Protein AF-A0A843DEU2-F1 (afdb_monomer_lite)

pLDDT: mean 73.62, std 24.64, range [30.41, 98.56]

Radius of gyration: 20.16 Å; chains: 1; bounding box: 42×82×41 Å

Foldseek 3Di:
DDPDPPPDPPDPPPDDDDDDDDDDPDDDVLVVLVVLLQVLCVVVPADDDQVVSLVSSCVSCVVVVKDKAAFQDFWWADPNRTPTSPGTQGIQIPLAETEHEARDQDDDPVSVVNVLVLCALAVHFKYWDWYSNHNPGIDIDIDGHDPDPPVVVICRPPNHSDDPQDPVCVVDVPDHPVVVVVVVVVVVVVVPPDD

Sequence (195 aa):
MTRNELVEGSAERRKATRWLSTDEGRASDEYRIAGLAMKVWKELGFCMLESAYERALIWELNQAGYTAERQVPIIITYKEQPLNHGYCADIVVDRKIILELKAVTRLYAIHRRQLQFYLSAGKIDSGLLINFGNSQRLECERMVRKDACRHSRLGVNPQGIFHPLTEMEKKNPSESFAERIARIVDMDEKAGGDA

Secondary structure (DSSP, 8-state):
--S-S--TTSSSS-SS-----SSTT---HHHHHHHHHHHHHHHH-SS--HHHHHHHHHHHHHHTT--EEEEEE--EEETTEEETTS-EEEEEETTTEEEEEE-SSS--HHHHHHHHHHHHHHT--EEEEEE---SS--EEEEEEPPS--S-TTSEE-TT-SS----TTTTT-TTS-HHHHHHHHHHHHHHHTS--

Structure (mmCIF, N/CA/C/O backbone):
data_AF-A0A843DEU2-F1
#
_entry.id   AF-A0A843DEU2-F1
#
loop_
_atom_site.group_PDB
_atom_site.id
_atom_site.type_symbol
_atom_site.label_atom_id
_atom_site.label_alt_id
_atom_site.label_comp_id
_atom_site.label_asym_id
_atom_site.label_entity_id
_atom_site.label_seq_id
_atom_site.pdbx_PDB_ins_code
_atom_site.Cartn_x
_atom_site.Cartn_y
_atom_site.Cartn_z
_atom_site.occupancy
_atom_site.B_iso_or_equiv
_atom_site.auth_seq_id
_atom_site.auth_comp_id
_atom_site.auth_asym_id
_atom_site.auth_atom_id
_atom_site.pdbx_PDB_model_num
ATOM 1 N N . MET A 1 1 ? 9.640 -52.379 -8.376 1.00 40.06 1 MET A N 1
ATOM 2 C CA . MET A 1 1 ? 9.786 -50.971 -7.951 1.00 40.06 1 MET A CA 1
ATOM 3 C C . MET A 1 1 ? 8.399 -50.364 -7.934 1.00 40.06 1 MET A C 1
ATOM 5 O O . MET A 1 1 ? 7.708 -50.394 -8.944 1.00 40.06 1 MET A O 1
ATOM 9 N N . THR A 1 2 ? 7.927 -50.023 -6.741 1.00 33.91 2 THR A N 1
ATOM 10 C CA . THR A 1 2 ? 6.528 -49.707 -6.443 1.00 33.91 2 THR A CA 1
ATOM 11 C C . THR A 1 2 ? 6.170 -48.272 -6.810 1.00 33.91 2 THR A C 1
ATOM 13 O O . THR A 1 2 ? 6.966 -47.354 -6.658 1.00 33.91 2 THR A O 1
ATOM 16 N N . ARG A 1 3 ? 4.923 -48.123 -7.256 1.00 37.53 3 ARG A N 1
ATOM 17 C CA . ARG A 1 3 ? 4.168 -46.929 -7.656 1.00 37.53 3 ARG A CA 1
ATOM 18 C C . ARG A 1 3 ? 4.055 -45.875 -6.534 1.00 37.53 3 ARG A C 1
ATOM 20 O O . ARG A 1 3 ? 2.949 -45.621 -6.071 1.00 37.53 3 ARG A O 1
ATOM 27 N N . ASN A 1 4 ? 5.171 -45.311 -6.064 1.00 36.09 4 ASN A N 1
ATOM 28 C CA . ASN A 1 4 ? 5.172 -44.400 -4.910 1.00 36.09 4 ASN A CA 1
ATOM 29 C C . ASN A 1 4 ? 6.146 -43.205 -5.004 1.00 36.09 4 ASN A C 1
ATOM 31 O O . ASN A 1 4 ? 6.589 -42.705 -3.979 1.00 36.09 4 ASN A O 1
ATOM 35 N N . GLU A 1 5 ? 6.442 -42.711 -6.212 1.00 40.47 5 GLU A N 1
ATOM 36 C CA . GLU A 1 5 ? 7.285 -41.513 -6.433 1.00 40.47 5 GLU A CA 1
ATOM 37 C C . GLU A 1 5 ? 6.605 -40.459 -7.333 1.00 40.47 5 GLU A C 1
ATOM 39 O O . GLU A 1 5 ? 7.239 -39.772 -8.125 1.00 40.47 5 GLU A O 1
ATOM 44 N N . LEU A 1 6 ? 5.279 -40.314 -7.228 1.00 38.03 6 LEU A N 1
ATOM 45 C CA . LEU A 1 6 ? 4.517 -39.253 -7.916 1.00 38.03 6 LEU A CA 1
ATOM 46 C C . LEU A 1 6 ? 3.766 -38.322 -6.945 1.00 38.03 6 LEU A C 1
ATOM 48 O O . LEU A 1 6 ? 2.794 -37.677 -7.332 1.00 38.03 6 LEU A O 1
ATOM 52 N N . VAL A 1 7 ? 4.189 -38.243 -5.678 1.00 38.62 7 VAL A N 1
ATOM 53 C CA . VAL A 1 7 ? 3.429 -37.534 -4.625 1.00 38.62 7 VAL A CA 1
ATOM 54 C C . VAL A 1 7 ? 3.940 -36.117 -4.317 1.00 38.62 7 VAL A C 1
ATOM 56 O O . VAL A 1 7 ? 3.211 -35.335 -3.714 1.00 38.62 7 VAL A O 1
ATOM 59 N N . GLU A 1 8 ? 5.103 -35.680 -4.798 1.00 34.16 8 GLU A N 1
ATOM 60 C CA . GLU A 1 8 ? 5.691 -34.417 -4.298 1.00 34.16 8 GLU A CA 1
ATOM 61 C C . GLU A 1 8 ? 5.438 -33.157 -5.153 1.00 34.16 8 GLU A C 1
ATOM 63 O O . GLU A 1 8 ? 5.962 -32.090 -4.860 1.00 34.16 8 GLU A O 1
ATOM 68 N N . GLY A 1 9 ? 4.572 -33.215 -6.173 1.00 34.09 9 GLY A N 1
ATOM 69 C CA . GLY A 1 9 ? 4.341 -32.082 -7.094 1.00 34.09 9 GLY A CA 1
ATOM 70 C C . GLY A 1 9 ? 3.080 -31.229 -6.870 1.00 34.09 9 GLY A C 1
ATOM 71 O O . GLY A 1 9 ? 2.836 -30.293 -7.634 1.00 34.09 9 GLY A O 1
ATOM 72 N N . SER A 1 10 ? 2.228 -31.546 -5.885 1.00 39.41 10 SER A N 1
ATOM 73 C CA . SER A 1 10 ? 0.844 -31.022 -5.835 1.00 39.41 10 SER A CA 1
ATOM 74 C C . SER A 1 10 ? 0.491 -30.154 -4.615 1.00 39.41 10 SER A C 1
ATOM 76 O O . SER A 1 10 ? -0.638 -29.657 -4.539 1.00 39.41 10 SER A O 1
ATOM 78 N N . ALA A 1 11 ? 1.404 -29.931 -3.666 1.00 33.62 11 ALA A N 1
ATOM 79 C CA . ALA A 1 11 ? 1.077 -29.237 -2.412 1.00 33.62 11 ALA A CA 1
ATOM 80 C C . ALA A 1 11 ? 1.149 -27.694 -2.483 1.00 33.62 11 ALA A C 1
ATOM 82 O O . ALA A 1 11 ? 0.560 -27.013 -1.644 1.00 33.62 11 ALA A O 1
ATOM 83 N N . GLU A 1 12 ? 1.794 -27.113 -3.500 1.00 35.66 12 GLU A N 1
ATOM 84 C CA . GLU A 1 12 ? 2.042 -25.658 -3.568 1.00 35.66 12 GLU A CA 1
ATOM 85 C C . GLU A 1 12 ? 1.066 -24.861 -4.450 1.00 35.66 12 GLU A C 1
ATOM 87 O O . GLU A 1 12 ? 1.142 -23.637 -4.514 1.00 35.66 12 GLU A O 1
ATOM 92 N N . ARG A 1 13 ? 0.064 -25.509 -5.061 1.00 38.72 13 ARG A N 1
ATOM 93 C CA . ARG A 1 13 ? -0.938 -24.836 -5.920 1.00 38.72 13 ARG A CA 1
ATOM 94 C C . ARG A 1 13 ? -2.244 -24.439 -5.215 1.00 38.72 13 ARG A C 1
ATOM 96 O O . ARG A 1 13 ? -3.190 -24.030 -5.878 1.00 38.72 13 ARG A O 1
ATOM 103 N N . ARG A 1 14 ? -2.336 -24.540 -3.883 1.00 36.75 14 ARG A N 1
ATOM 104 C CA . ARG A 1 14 ? -3.596 -24.330 -3.129 1.00 36.75 14 ARG A CA 1
ATOM 105 C C . ARG A 1 14 ? -3.469 -23.397 -1.915 1.00 36.75 14 ARG A C 1
ATOM 107 O O . ARG A 1 14 ? -3.952 -23.720 -0.835 1.00 36.75 14 ARG A O 1
ATOM 114 N N . LYS A 1 15 ? -2.854 -22.219 -2.071 1.00 32.16 15 LYS A N 1
ATOM 115 C CA . LYS A 1 15 ? -2.836 -21.176 -1.017 1.00 32.16 15 LYS A CA 1
ATOM 116 C C . LYS A 1 15 ? -3.365 -19.804 -1.464 1.00 32.16 15 LYS A C 1
ATOM 118 O O . LYS A 1 15 ? -2.864 -18.788 -1.005 1.00 32.16 15 LYS A O 1
ATOM 123 N N . ALA A 1 16 ? -4.381 -19.753 -2.329 1.00 35.94 16 ALA A N 1
ATOM 124 C CA . ALA A 1 16 ? -4.964 -18.473 -2.764 1.00 35.94 16 ALA A CA 1
ATOM 125 C C . ALA A 1 16 ? -6.494 -18.363 -2.646 1.00 35.94 16 ALA A C 1
ATOM 127 O O . ALA A 1 16 ? -7.069 -17.371 -3.082 1.00 35.94 16 ALA A O 1
ATOM 128 N N . THR A 1 17 ? -7.201 -19.337 -2.065 1.00 41.59 17 THR A N 1
ATOM 129 C CA . THR A 1 17 ? -8.670 -19.242 -2.000 1.00 41.59 17 THR A CA 1
ATOM 130 C C . THR A 1 17 ? -9.207 -19.920 -0.750 1.00 41.59 17 THR A C 1
ATOM 132 O O . THR A 1 17 ? -9.593 -21.083 -0.764 1.00 41.59 17 THR A O 1
ATOM 135 N N . ARG A 1 18 ? -9.221 -19.187 0.363 1.00 30.41 18 ARG A N 1
ATOM 136 C CA . ARG A 1 18 ? -10.069 -19.517 1.510 1.00 30.41 18 ARG A CA 1
ATOM 137 C C . ARG A 1 18 ? -10.720 -18.234 2.004 1.00 30.41 18 ARG A C 1
ATOM 139 O O . ARG A 1 18 ? -10.253 -17.607 2.944 1.00 30.41 18 ARG A O 1
ATOM 146 N N . TRP A 1 19 ? -11.761 -17.837 1.282 1.00 47.72 19 TRP A N 1
ATOM 147 C CA . TRP A 1 19 ? -12.663 -16.746 1.631 1.00 47.72 19 TRP A CA 1
ATOM 148 C C . TRP A 1 19 ? -13.905 -17.338 2.287 1.00 47.72 19 TRP A C 1
ATOM 150 O O . TRP A 1 19 ? -14.804 -17.754 1.575 1.00 47.72 19 TRP A O 1
ATOM 160 N N . LEU A 1 20 ? -13.930 -17.420 3.614 1.00 36.03 20 LEU A N 1
ATOM 161 C CA . LEU A 1 20 ? -15.125 -17.562 4.461 1.00 36.03 20 LEU A CA 1
ATOM 162 C C . LEU A 1 20 ? -14.677 -17.023 5.830 1.00 36.03 20 LEU A C 1
ATOM 164 O O . LEU A 1 20 ? -13.594 -17.403 6.270 1.00 36.03 20 LEU A O 1
ATOM 168 N N . SER A 1 21 ? -15.345 -16.122 6.543 1.00 41.72 21 SER A N 1
ATOM 169 C CA . SER A 1 21 ? -16.757 -15.707 6.667 1.00 41.72 21 SER A CA 1
ATOM 170 C C . SER A 1 21 ? -16.734 -14.428 7.534 1.00 41.72 21 SER A C 1
ATOM 172 O O . SER A 1 21 ? -15.928 -14.403 8.462 1.00 41.72 21 SER A O 1
ATOM 174 N N . THR A 1 22 ? -17.387 -13.312 7.198 1.00 41.91 22 THR A N 1
ATOM 175 C CA . THR A 1 22 ? -18.736 -12.801 7.595 1.00 41.91 22 THR A CA 1
ATOM 176 C C . THR A 1 22 ? -18.813 -11.383 6.966 1.00 41.91 22 THR A C 1
ATOM 178 O O . THR A 1 22 ? -17.765 -10.754 6.853 1.00 41.91 22 THR A O 1
ATOM 181 N N . ASP A 1 23 ? -19.883 -10.780 6.445 1.00 40.25 23 ASP A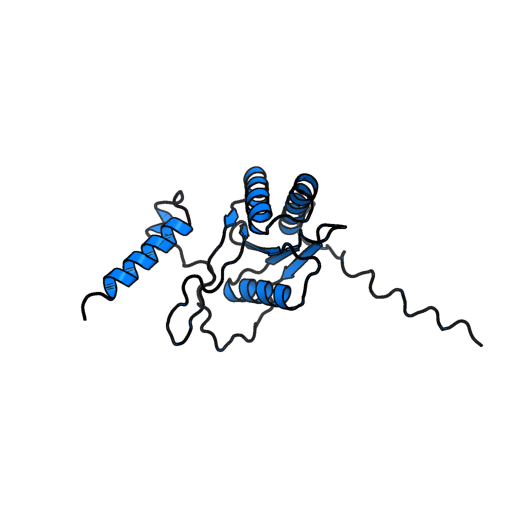 N 1
ATOM 182 C CA . ASP A 1 23 ? -21.340 -10.862 6.593 1.00 40.25 23 ASP A CA 1
ATOM 183 C C . ASP A 1 23 ? -22.034 -10.959 5.212 1.00 40.25 23 ASP A C 1
ATOM 185 O O . ASP A 1 23 ? -21.502 -10.518 4.195 1.00 40.25 23 ASP A O 1
ATOM 189 N N . GLU A 1 24 ? -23.221 -11.570 5.193 1.00 41.28 24 GLU A N 1
ATOM 190 C CA . GLU A 1 24 ? -24.263 -11.561 4.146 1.00 41.28 24 GLU A CA 1
ATOM 191 C C . GLU A 1 24 ? -23.891 -11.024 2.746 1.00 41.28 24 GLU A C 1
ATOM 193 O O . GLU A 1 24 ? -24.030 -9.841 2.444 1.00 41.28 24 GLU A O 1
ATOM 198 N N . GLY A 1 25 ? -23.487 -11.927 1.840 1.00 48.59 25 GLY A N 1
ATOM 199 C CA . GLY A 1 25 ? -23.575 -11.753 0.377 1.00 48.59 25 GLY A CA 1
ATOM 200 C C . GLY A 1 25 ? -22.752 -10.624 -0.262 1.00 48.59 25 GLY A C 1
ATOM 201 O O . GLY A 1 25 ? -22.702 -10.525 -1.489 1.00 48.59 25 GLY A O 1
ATOM 202 N N . ARG A 1 26 ? -22.084 -9.784 0.531 1.00 52.44 26 ARG A N 1
ATOM 203 C CA . ARG A 1 26 ? -21.346 -8.607 0.085 1.00 52.44 26 ARG A CA 1
ATOM 204 C C . ARG A 1 26 ? -19.850 -8.919 0.141 1.00 52.44 26 ARG A C 1
ATOM 206 O O . ARG A 1 26 ? -19.301 -9.150 1.209 1.00 52.44 26 ARG A O 1
ATOM 213 N N . ALA A 1 27 ? -19.174 -8.922 -1.010 1.00 71.25 27 ALA A N 1
ATOM 214 C CA . ALA A 1 27 ? -17.719 -9.098 -1.046 1.00 71.25 27 ALA A CA 1
ATOM 215 C C . ALA A 1 27 ? -17.017 -8.066 -0.138 1.00 71.25 27 ALA A C 1
ATOM 217 O O . ALA A 1 27 ? -17.450 -6.906 -0.092 1.00 71.25 27 ALA A O 1
ATOM 218 N N . SER A 1 28 ? -15.958 -8.494 0.564 1.00 89.69 28 SER A N 1
ATOM 219 C CA . SER A 1 28 ? -15.195 -7.624 1.469 1.00 89.69 28 SER A CA 1
ATOM 220 C C . SER A 1 28 ? -14.571 -6.453 0.708 1.00 89.69 28 SER A C 1
ATOM 222 O O . SER A 1 28 ? -14.344 -6.536 -0.505 1.00 89.69 28 SER A O 1
ATOM 224 N N . ASP A 1 29 ? -14.283 -5.354 1.404 1.00 94.75 29 ASP A N 1
ATOM 225 C CA . ASP A 1 29 ? -13.697 -4.178 0.757 1.00 94.75 29 ASP A CA 1
ATOM 226 C C . ASP A 1 29 ? -12.323 -4.486 0.158 1.00 94.75 29 ASP A C 1
ATOM 228 O O . ASP A 1 29 ? -12.035 -4.041 -0.948 1.00 94.75 29 ASP A O 1
ATOM 232 N N . GLU A 1 30 ? -11.520 -5.357 0.776 1.00 95.81 30 GLU A N 1
ATOM 233 C CA . GLU A 1 30 ? -10.259 -5.805 0.178 1.00 95.81 30 GLU A CA 1
ATOM 234 C C . GLU A 1 30 ? -10.468 -6.508 -1.170 1.00 95.81 30 GLU A C 1
ATOM 236 O O . GLU A 1 30 ? -9.696 -6.298 -2.105 1.00 95.81 30 GLU A O 1
ATOM 241 N N . TYR A 1 31 ? -11.516 -7.331 -1.294 1.00 96.00 31 TYR A N 1
ATOM 242 C CA . TYR A 1 31 ? -11.832 -8.008 -2.551 1.00 96.00 31 TYR A CA 1
ATOM 243 C C . TYR A 1 31 ? -12.250 -7.007 -3.633 1.00 96.00 31 TYR A C 1
ATOM 245 O O . TYR A 1 31 ? -11.814 -7.109 -4.781 1.00 96.00 31 TYR A O 1
ATOM 253 N N . ARG A 1 32 ? -13.061 -6.006 -3.270 1.00 97.56 32 ARG A N 1
ATOM 254 C CA . ARG A 1 32 ? -13.455 -4.927 -4.187 1.00 97.56 32 ARG A CA 1
ATOM 255 C C . ARG A 1 32 ? -12.262 -4.106 -4.649 1.00 97.56 32 ARG A C 1
ATOM 257 O O . ARG A 1 32 ? -12.102 -3.901 -5.848 1.00 97.56 32 ARG A O 1
ATOM 264 N N . ILE A 1 33 ? -11.413 -3.690 -3.713 1.00 98.38 33 ILE A N 1
ATOM 265 C CA . ILE A 1 33 ? -10.207 -2.908 -3.989 1.00 98.38 33 ILE A CA 1
ATOM 266 C C . ILE A 1 33 ? -9.256 -3.695 -4.897 1.00 98.38 33 ILE A C 1
ATOM 268 O O . ILE A 1 33 ? -8.746 -3.144 -5.870 1.00 98.38 33 ILE A O 1
ATOM 272 N N . ALA A 1 34 ? -9.071 -4.997 -4.657 1.00 98.19 34 ALA A N 1
ATOM 273 C CA . ALA A 1 34 ? -8.292 -5.855 -5.550 1.00 98.19 34 ALA A CA 1
ATOM 274 C C . ALA A 1 34 ? -8.894 -5.920 -6.969 1.00 98.19 34 ALA A C 1
ATOM 276 O O . ALA A 1 34 ? -8.157 -5.939 -7.956 1.00 98.19 34 ALA A O 1
ATOM 277 N N . GLY A 1 35 ? -10.225 -5.905 -7.088 1.00 98.25 35 GLY A N 1
ATOM 278 C CA . GLY A 1 35 ? -10.926 -5.788 -8.369 1.00 98.25 35 GLY A CA 1
ATOM 279 C C . GLY A 1 35 ? -10.653 -4.463 -9.092 1.00 98.25 35 GLY A C 1
ATOM 280 O O . GLY A 1 35 ? -10.405 -4.467 -10.298 1.00 98.25 35 GLY A O 1
ATOM 281 N N . LEU A 1 36 ? -10.626 -3.344 -8.363 1.00 98.56 36 LEU A N 1
ATOM 282 C CA . LEU A 1 36 ? -10.263 -2.030 -8.910 1.00 98.56 36 LEU A CA 1
ATOM 283 C C . LEU A 1 36 ? -8.795 -1.993 -9.355 1.00 98.56 36 LEU A C 1
ATOM 285 O O . LEU A 1 36 ? -8.499 -1.560 -10.465 1.00 98.56 36 LEU A O 1
ATOM 289 N N . ALA A 1 37 ? -7.877 -2.545 -8.559 1.00 98.44 37 ALA A N 1
ATOM 290 C CA . ALA A 1 37 ? -6.474 -2.685 -8.951 1.00 98.44 37 ALA A CA 1
ATOM 291 C C . ALA A 1 37 ? -6.307 -3.554 -10.210 1.00 98.44 37 ALA A C 1
ATOM 293 O O . ALA A 1 37 ? -5.515 -3.228 -11.092 1.00 98.44 37 ALA A O 1
ATOM 294 N N . MET A 1 38 ? -7.093 -4.628 -10.346 1.00 98.31 38 MET A N 1
ATOM 295 C CA . MET A 1 38 ? -7.115 -5.449 -11.560 1.00 98.31 38 MET A CA 1
ATOM 296 C C . MET A 1 38 ? -7.597 -4.657 -12.779 1.00 98.31 38 MET A C 1
ATOM 298 O O . MET A 1 38 ? -7.060 -4.841 -13.869 1.00 98.31 38 MET A O 1
ATOM 302 N N . LYS A 1 39 ? -8.588 -3.774 -12.612 1.00 98.38 39 LYS A N 1
ATOM 303 C CA . LYS A 1 39 ? -9.043 -2.878 -13.681 1.00 98.38 39 LYS A CA 1
ATOM 304 C C . LYS A 1 39 ? -7.917 -1.938 -14.123 1.00 98.38 39 LYS A C 1
ATOM 306 O O . LYS A 1 39 ? -7.635 -1.876 -15.314 1.00 98.38 39 LYS A O 1
ATOM 311 N N . VAL A 1 40 ? -7.210 -1.319 -13.174 1.00 98.31 40 VAL A N 1
ATOM 312 C CA . VAL A 1 40 ? -6.035 -0.473 -13.458 1.00 98.31 40 VAL A CA 1
ATOM 313 C C . VAL A 1 40 ? -4.955 -1.243 -14.219 1.00 98.31 40 VAL A C 1
ATOM 315 O O . VAL A 1 40 ? -4.455 -0.755 -15.227 1.00 98.31 40 VAL A O 1
ATOM 318 N N . TRP A 1 41 ? -4.602 -2.451 -13.771 1.00 97.69 41 TRP A N 1
ATOM 319 C CA . TRP A 1 41 ? -3.571 -3.264 -14.427 1.00 97.69 41 TRP A CA 1
ATOM 320 C C . TRP A 1 41 ? -3.961 -3.671 -15.852 1.00 97.69 41 TRP A C 1
ATOM 322 O O . TRP A 1 41 ? -3.116 -3.681 -16.740 1.00 97.69 41 TRP A O 1
ATOM 332 N N . LYS A 1 42 ? -5.241 -3.978 -16.093 1.00 96.81 42 LYS A N 1
ATOM 333 C CA . LYS A 1 42 ? -5.741 -4.293 -17.440 1.00 96.81 42 LYS A CA 1
ATOM 334 C C . LYS A 1 42 ? -5.674 -3.097 -18.387 1.00 96.81 42 LYS A C 1
ATOM 336 O O . LYS A 1 42 ? -5.410 -3.302 -19.564 1.00 96.81 42 LYS A O 1
ATOM 341 N N . GLU A 1 43 ? -5.921 -1.895 -17.877 1.00 97.31 43 GLU A N 1
ATOM 342 C CA . GLU A 1 43 ? -5.912 -0.668 -18.677 1.00 97.31 43 GLU A CA 1
ATOM 343 C C . GLU A 1 43 ? -4.485 -0.181 -18.964 1.00 97.31 43 GLU A C 1
ATOM 345 O O . GLU A 1 43 ? -4.147 0.138 -20.099 1.00 97.31 43 GLU A O 1
ATOM 350 N N . LEU A 1 44 ? -3.624 -0.145 -17.942 1.00 96.44 44 LEU A N 1
ATOM 351 C CA . LEU A 1 44 ? -2.270 0.411 -18.053 1.00 96.44 44 LEU A CA 1
ATOM 352 C C . LEU A 1 44 ? -1.208 -0.613 -18.473 1.00 96.44 44 LEU A C 1
ATOM 354 O O . LEU A 1 44 ? -0.130 -0.225 -18.924 1.00 96.44 44 LEU A O 1
ATOM 358 N N . GLY A 1 45 ? -1.485 -1.907 -18.309 1.00 92.94 45 GLY A N 1
ATOM 359 C CA . GLY A 1 45 ? -0.510 -2.975 -18.501 1.00 92.94 45 GLY A CA 1
ATOM 360 C C . GLY A 1 45 ? 0.550 -3.027 -17.396 1.00 92.94 45 GLY A C 1
ATOM 361 O O . GLY A 1 45 ? 0.340 -2.553 -16.282 1.00 92.94 45 GLY A O 1
ATOM 362 N N . PHE A 1 46 ? 1.689 -3.646 -17.714 1.00 88.81 46 PHE A N 1
ATOM 363 C CA . PHE A 1 46 ? 2.889 -3.716 -16.870 1.00 88.81 46 PHE A CA 1
ATOM 364 C C . PHE A 1 46 ? 3.976 -2.742 -17.396 1.00 88.81 46 PHE A C 1
ATOM 366 O O . PHE A 1 46 ? 3.794 -2.125 -18.440 1.00 88.81 46 PHE A O 1
ATOM 373 N N . CYS A 1 47 ? 5.115 -2.602 -16.698 1.00 90.69 47 CYS A N 1
ATOM 374 C CA . CYS A 1 47 ? 6.244 -1.689 -17.017 1.00 90.69 47 CYS A CA 1
ATOM 375 C C . CYS A 1 47 ? 6.068 -0.185 -16.711 1.00 90.69 47 CYS A C 1
ATOM 377 O O . CYS A 1 47 ? 6.969 0.594 -17.019 1.00 90.69 47 CYS A O 1
ATOM 379 N N . MET A 1 48 ? 4.980 0.237 -16.063 1.00 93.12 48 MET A N 1
ATOM 380 C CA . MET A 1 48 ? 4.870 1.607 -15.538 1.00 93.12 48 MET A CA 1
ATOM 381 C C . MET A 1 48 ? 5.548 1.766 -14.168 1.00 93.12 48 MET A C 1
ATOM 383 O O . MET A 1 48 ? 5.783 0.791 -13.453 1.00 93.12 48 MET A O 1
ATOM 387 N N . LEU A 1 49 ? 5.829 3.016 -13.788 1.00 94.88 49 LEU A N 1
ATOM 388 C CA . LEU A 1 49 ? 6.289 3.365 -12.441 1.00 94.88 49 LEU A CA 1
ATOM 389 C C . LEU A 1 49 ? 5.175 3.156 -11.403 1.00 94.88 49 LEU A C 1
ATOM 391 O O . LEU A 1 49 ? 3.996 3.342 -11.703 1.00 94.88 49 LEU A O 1
ATOM 395 N N . GLU A 1 50 ? 5.554 2.859 -10.157 1.00 94.62 50 GLU A N 1
ATOM 396 C CA . GLU A 1 50 ? 4.617 2.696 -9.029 1.00 94.62 50 GLU A CA 1
ATOM 397 C C . GLU A 1 50 ? 3.674 3.898 -8.881 1.00 94.62 50 GLU A C 1
ATOM 399 O O . GLU A 1 50 ? 2.463 3.728 -8.747 1.00 94.62 50 GLU A O 1
ATOM 404 N N . SER A 1 51 ? 4.205 5.112 -9.035 1.00 96.19 51 SER A N 1
ATOM 405 C CA . SER A 1 51 ? 3.445 6.363 -8.935 1.00 96.19 51 SER A CA 1
ATOM 406 C C . SER A 1 51 ? 2.358 6.530 -10.005 1.00 96.19 51 SER A C 1
ATOM 408 O O . SER A 1 51 ? 1.389 7.262 -9.786 1.00 96.19 51 SER A O 1
ATOM 410 N N . ALA A 1 52 ? 2.487 5.868 -11.159 1.00 97.00 52 ALA A N 1
ATOM 411 C CA . ALA A 1 52 ? 1.455 5.869 -12.192 1.00 97.00 52 ALA A CA 1
ATOM 412 C C . ALA A 1 52 ? 0.274 4.976 -11.782 1.00 97.00 52 ALA A C 1
ATOM 414 O O . ALA A 1 52 ? -0.875 5.419 -11.839 1.00 97.00 52 ALA A O 1
ATOM 415 N N . TYR A 1 53 ? 0.554 3.761 -11.293 1.00 98.25 53 TYR A N 1
ATOM 416 C CA . TYR A 1 53 ? -0.483 2.867 -10.770 1.00 98.25 53 TYR A CA 1
ATOM 417 C C . TYR A 1 53 ? -1.172 3.451 -9.544 1.00 98.25 53 TYR A C 1
ATOM 419 O O . TYR A 1 53 ? -2.390 3.373 -9.441 1.00 98.25 53 TYR A O 1
ATOM 427 N N . GLU A 1 54 ? -0.416 4.081 -8.646 1.00 98.12 54 GLU A N 1
ATOM 428 C CA . GLU A 1 54 ? -0.952 4.763 -7.470 1.00 98.12 54 GLU A CA 1
ATOM 429 C C . GLU A 1 54 ? -1.981 5.834 -7.866 1.00 98.12 54 GLU A C 1
ATOM 431 O O . GLU A 1 54 ? -3.105 5.836 -7.364 1.00 98.12 54 GLU A O 1
ATOM 436 N N . ARG A 1 55 ? -1.637 6.715 -8.820 1.00 97.94 55 ARG A N 1
ATOM 437 C CA . ARG A 1 55 ? -2.549 7.753 -9.336 1.00 97.94 55 ARG A CA 1
ATOM 438 C C . ARG A 1 55 ? -3.819 7.156 -9.938 1.00 97.94 55 ARG A C 1
ATOM 440 O O . ARG A 1 55 ? -4.911 7.640 -9.645 1.00 97.94 55 ARG A O 1
ATOM 447 N N . ALA A 1 56 ? -3.678 6.126 -10.767 1.00 98.25 56 ALA A N 1
ATOM 448 C CA . ALA A 1 56 ? -4.812 5.485 -11.425 1.00 98.25 56 ALA A CA 1
ATOM 449 C C . ALA A 1 56 ? -5.715 4.743 -10.429 1.00 98.25 56 ALA A C 1
ATOM 451 O O . ALA A 1 56 ? -6.937 4.857 -10.494 1.00 98.25 56 ALA A O 1
ATOM 452 N N . LEU A 1 57 ? -5.124 4.037 -9.464 1.00 98.56 57 LEU A N 1
ATOM 453 C CA . LEU A 1 57 ? -5.873 3.310 -8.445 1.00 98.56 57 LEU A CA 1
ATOM 454 C C . LEU A 1 57 ? -6.636 4.254 -7.519 1.00 98.56 57 LEU A C 1
ATOM 456 O O . LEU A 1 57 ? -7.781 3.974 -7.186 1.00 98.56 57 LEU A O 1
ATOM 460 N N . ILE A 1 58 ? -6.053 5.394 -7.157 1.00 98.25 58 ILE A N 1
ATOM 461 C CA . ILE A 1 58 ? -6.752 6.424 -6.378 1.00 98.25 58 ILE A CA 1
ATOM 462 C C . ILE A 1 58 ? -7.968 6.955 -7.122 1.00 98.25 58 ILE A C 1
ATOM 464 O O . ILE A 1 58 ? -9.026 7.127 -6.522 1.00 98.25 58 ILE A O 1
ATOM 468 N N . TRP A 1 59 ? -7.842 7.176 -8.430 1.00 98.25 59 TRP A N 1
ATOM 469 C CA . TRP A 1 59 ? -8.982 7.580 -9.239 1.00 98.25 59 TRP A CA 1
ATOM 470 C C . TRP A 1 59 ? -10.092 6.519 -9.207 1.00 98.25 59 TRP A C 1
ATOM 472 O O . TRP A 1 59 ? -11.224 6.857 -8.872 1.00 98.25 59 TRP A O 1
ATOM 482 N N . GLU A 1 60 ? -9.774 5.244 -9.450 1.00 98.50 60 GLU A N 1
ATOM 483 C CA . GLU A 1 60 ? -10.753 4.143 -9.401 1.00 98.50 60 GLU A CA 1
ATOM 484 C C . GLU A 1 60 ? -11.407 3.985 -8.018 1.00 98.50 60 GLU A C 1
ATOM 486 O O . GLU A 1 60 ? -12.617 3.779 -7.923 1.00 98.50 60 GLU A O 1
ATOM 491 N N . LEU A 1 61 ? -10.629 4.120 -6.940 1.00 98.38 61 LEU A N 1
ATOM 492 C CA . LEU A 1 61 ? -11.127 4.075 -5.562 1.00 98.38 61 LEU A CA 1
ATOM 493 C C . LEU A 1 61 ? -12.135 5.195 -5.293 1.00 98.38 61 LEU A C 1
ATOM 495 O O . LEU A 1 61 ? -13.227 4.927 -4.792 1.00 98.38 61 LEU A O 1
ATOM 499 N N . ASN A 1 62 ? -11.802 6.425 -5.686 1.00 96.81 62 ASN A N 1
ATOM 500 C CA . ASN A 1 62 ? -12.684 7.576 -5.516 1.00 96.81 62 ASN A CA 1
ATOM 501 C C . ASN A 1 62 ? -13.970 7.427 -6.344 1.00 96.81 62 ASN A C 1
ATOM 503 O O . ASN A 1 62 ? -15.055 7.716 -5.844 1.00 96.81 62 ASN A O 1
ATOM 507 N N . GLN A 1 63 ? -13.879 6.925 -7.584 1.00 97.88 63 GLN A N 1
ATOM 508 C CA . GLN A 1 63 ? -15.065 6.638 -8.406 1.00 97.88 63 GLN A CA 1
ATOM 509 C C . GLN A 1 63 ? -15.955 5.550 -7.789 1.00 97.88 63 GLN A C 1
ATOM 511 O O . GLN A 1 63 ? -17.174 5.588 -7.936 1.00 97.88 63 GLN A O 1
ATOM 516 N N . ALA A 1 64 ? -15.361 4.594 -7.075 1.00 96.62 64 ALA A N 1
ATOM 517 C CA . ALA A 1 64 ? -16.082 3.558 -6.343 1.00 96.62 64 ALA A CA 1
ATOM 518 C C . ALA A 1 64 ? -16.631 4.027 -4.977 1.00 96.62 64 ALA A C 1
ATOM 520 O O . ALA A 1 64 ? -17.257 3.231 -4.276 1.00 96.62 64 ALA A O 1
ATOM 521 N N . GLY A 1 65 ? -16.431 5.298 -4.608 1.00 96.75 65 GLY A N 1
ATOM 522 C CA . GLY A 1 65 ? -16.958 5.901 -3.380 1.00 96.75 65 GLY A CA 1
ATOM 523 C C . GLY A 1 65 ? -16.099 5.685 -2.132 1.00 96.75 65 GLY A C 1
ATOM 524 O O . GLY A 1 65 ? -16.567 5.966 -1.030 1.00 96.75 65 GLY A O 1
ATOM 525 N N . TYR A 1 66 ? -14.866 5.197 -2.283 1.00 97.00 66 TYR A N 1
ATOM 526 C CA . TYR A 1 66 ? -13.918 5.085 -1.177 1.00 97.00 66 TYR A CA 1
ATOM 527 C C . TYR A 1 66 ? -13.247 6.429 -0.882 1.00 97.00 66 TYR A C 1
ATOM 529 O O . TYR A 1 66 ? -12.948 7.199 -1.794 1.00 97.00 66 TYR A O 1
ATOM 537 N N . THR A 1 67 ? -12.934 6.684 0.388 1.00 95.25 67 THR A N 1
ATOM 538 C CA . THR A 1 67 ? -12.031 7.773 0.777 1.00 95.25 67 THR A CA 1
ATOM 539 C C . THR A 1 67 ? -10.608 7.22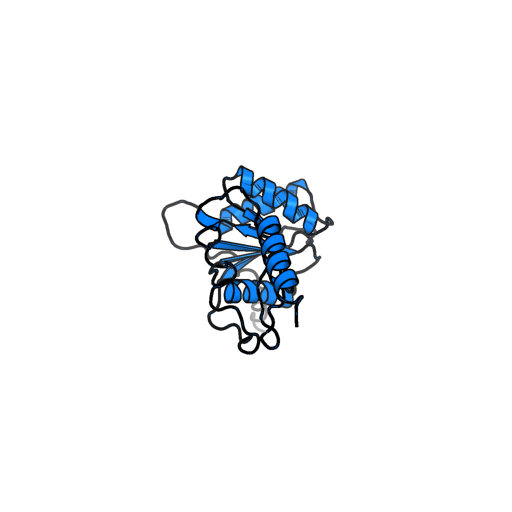9 0.796 1.00 95.25 67 THR A C 1
ATOM 541 O O . THR A 1 67 ? -10.268 6.428 1.664 1.00 95.25 67 THR A O 1
ATOM 544 N N . ALA A 1 68 ? -9.765 7.633 -0.156 1.00 93.44 68 ALA A N 1
ATOM 545 C CA . ALA A 1 68 ? -8.393 7.140 -0.258 1.00 93.44 68 ALA A CA 1
ATOM 546 C C . ALA A 1 68 ? -7.361 8.273 -0.144 1.00 93.44 68 ALA A C 1
ATOM 548 O O . ALA A 1 68 ? -7.359 9.221 -0.929 1.00 93.44 68 ALA A O 1
ATOM 549 N N . GLU A 1 69 ? -6.464 8.154 0.833 1.00 92.81 69 GLU A N 1
ATOM 550 C CA . GLU A 1 69 ? -5.364 9.089 1.085 1.00 92.81 69 GLU A CA 1
ATOM 551 C C . GLU A 1 69 ? -4.060 8.501 0.521 1.00 92.81 69 GLU A C 1
ATOM 553 O O . GLU A 1 69 ? -3.816 7.302 0.653 1.00 92.81 69 GLU A O 1
ATOM 558 N N . ARG A 1 70 ? -3.225 9.324 -0.120 1.00 93.81 70 ARG A N 1
ATOM 559 C CA . ARG A 1 70 ? -1.963 8.904 -0.757 1.00 93.81 70 ARG A CA 1
ATOM 560 C C . ARG A 1 70 ? -0.751 9.280 0.071 1.00 93.81 70 ARG A C 1
ATOM 562 O O . ARG A 1 70 ? -0.774 10.324 0.717 1.00 93.81 70 ARG A O 1
ATOM 569 N N . GLN A 1 71 ? 0.320 8.497 -0.061 1.00 91.88 71 GLN A N 1
ATOM 570 C CA . GLN A 1 71 ? 1.633 8.774 0.530 1.00 91.88 71 GLN A CA 1
ATOM 571 C C . GLN A 1 71 ? 1.522 9.131 2.019 1.00 91.88 71 GLN A C 1
ATOM 573 O O . GLN A 1 71 ? 2.084 10.123 2.484 1.00 91.88 71 GLN A O 1
ATOM 578 N N . VAL A 1 72 ? 0.746 8.337 2.761 1.00 89.38 72 VAL A N 1
ATOM 579 C CA . VAL A 1 72 ? 0.414 8.608 4.160 1.00 89.38 72 VAL A CA 1
ATOM 580 C C . VAL A 1 72 ? 1.638 8.300 5.033 1.00 89.38 72 VAL A C 1
ATOM 582 O O . VAL A 1 72 ? 2.051 7.138 5.100 1.00 89.38 72 VAL A O 1
ATOM 585 N N . PRO A 1 73 ? 2.233 9.298 5.708 1.00 84.56 73 PRO A N 1
ATOM 586 C CA . PRO A 1 73 ? 3.404 9.122 6.555 1.00 84.56 73 PRO A CA 1
ATOM 587 C C . PRO A 1 73 ? 3.161 8.146 7.707 1.00 84.56 73 PRO A C 1
ATOM 589 O O . PRO A 1 73 ? 2.150 8.203 8.403 1.00 84.56 73 PRO A O 1
ATOM 592 N N . ILE A 1 74 ? 4.149 7.294 7.956 1.00 80.19 74 ILE A N 1
ATOM 593 C CA . ILE A 1 74 ? 4.231 6.411 9.115 1.00 80.19 74 ILE A CA 1
ATOM 594 C C . ILE A 1 74 ? 5.280 7.002 10.055 1.00 80.19 74 ILE A C 1
ATOM 596 O O . ILE A 1 74 ? 6.477 6.966 9.765 1.00 80.19 74 ILE A O 1
ATOM 600 N N . ILE A 1 75 ? 4.839 7.557 11.183 1.00 74.38 75 ILE A N 1
ATOM 601 C CA . ILE A 1 75 ? 5.741 8.230 12.123 1.00 74.38 75 ILE A CA 1
ATOM 602 C C . ILE A 1 75 ? 6.541 7.188 12.909 1.00 74.38 75 ILE A C 1
ATOM 604 O O . ILE A 1 75 ? 5.982 6.327 13.594 1.00 74.38 75 ILE A O 1
ATOM 608 N N . ILE A 1 76 ? 7.865 7.306 12.840 1.00 73.62 76 ILE A N 1
ATOM 609 C CA . ILE A 1 76 ? 8.809 6.500 13.614 1.00 73.62 76 ILE A CA 1
ATOM 610 C C . ILE A 1 76 ? 9.665 7.431 14.451 1.00 73.62 76 ILE A C 1
ATOM 612 O O . ILE A 1 76 ? 10.177 8.414 13.936 1.00 73.62 76 ILE A O 1
ATOM 616 N N . THR A 1 77 ? 9.893 7.096 15.713 1.00 72.38 77 THR A N 1
ATOM 617 C CA . THR A 1 77 ? 10.833 7.825 16.562 1.00 72.38 77 THR A CA 1
ATOM 618 C C . THR A 1 77 ? 12.217 7.175 16.522 1.00 72.38 77 THR A C 1
ATOM 620 O O . THR A 1 77 ? 12.374 5.986 16.823 1.00 72.38 77 THR A O 1
ATOM 623 N N . TYR A 1 78 ? 13.238 7.967 16.194 1.00 74.31 78 TYR A N 1
ATOM 624 C CA . TYR A 1 78 ? 14.650 7.606 16.278 1.00 74.31 78 TYR A CA 1
ATOM 625 C C . TYR A 1 78 ? 15.350 8.506 17.296 1.00 74.31 78 TYR A C 1
ATOM 627 O O . TYR A 1 78 ? 15.415 9.714 17.108 1.00 74.31 78 TYR A O 1
ATOM 635 N N . LYS A 1 79 ? 15.888 7.917 18.376 1.00 79.19 79 LYS A N 1
ATOM 636 C CA . LYS A 1 79 ? 16.528 8.660 19.483 1.00 79.19 79 LYS A CA 1
ATOM 637 C C . LYS A 1 79 ? 15.657 9.819 19.996 1.00 79.19 79 LYS A C 1
ATOM 639 O O . LYS A 1 79 ? 16.111 10.953 20.049 1.00 79.19 79 LYS A O 1
ATOM 644 N N . GLU A 1 80 ? 14.395 9.520 20.305 1.00 75.69 80 GLU A N 1
ATOM 645 C CA . GLU A 1 80 ? 13.396 10.494 20.794 1.00 75.69 80 GLU A CA 1
ATOM 646 C C . GLU A 1 80 ? 12.985 11.575 19.779 1.00 75.69 80 GLU A C 1
ATOM 648 O O . GLU A 1 80 ? 12.036 12.308 20.030 1.00 75.69 80 GLU A O 1
ATOM 653 N N . GLN A 1 81 ? 13.601 11.610 18.594 1.00 73.38 81 GLN A N 1
ATOM 654 C CA . GLN A 1 81 ? 13.232 12.513 17.510 1.00 73.38 81 GLN A CA 1
ATOM 655 C C . GLN A 1 81 ? 12.274 11.817 16.534 1.00 73.38 81 GLN A C 1
ATOM 657 O O . GLN A 1 81 ? 12.566 10.699 16.085 1.00 73.38 81 GLN A O 1
ATOM 662 N N . PRO A 1 82 ? 11.125 12.421 16.189 1.00 70.81 82 PRO A N 1
ATOM 663 C CA . PRO A 1 82 ? 10.275 11.896 15.132 1.00 70.81 82 PRO A CA 1
ATOM 664 C C . PRO A 1 82 ? 11.008 11.990 13.788 1.00 70.81 82 PRO A C 1
ATOM 666 O O . PRO A 1 82 ? 11.458 13.050 13.363 1.00 70.81 82 PRO A O 1
ATOM 669 N N . LEU A 1 83 ? 11.128 10.860 13.097 1.00 70.94 83 LEU A N 1
ATOM 670 C CA . LEU A 1 83 ? 11.542 10.821 11.702 1.00 70.94 83 LEU A CA 1
ATOM 671 C C . LEU A 1 83 ? 10.332 11.150 10.837 1.00 70.94 83 LEU A C 1
ATOM 673 O O . LEU A 1 83 ? 9.569 10.265 10.434 1.00 70.94 83 LEU A O 1
ATOM 677 N N . ASN A 1 84 ? 10.169 12.436 10.554 1.00 65.25 84 ASN A N 1
ATOM 678 C CA . ASN A 1 84 ? 9.182 12.904 9.593 1.00 65.25 84 ASN A CA 1
ATOM 679 C C . ASN A 1 84 ? 9.512 12.319 8.212 1.00 65.25 84 ASN A C 1
ATOM 681 O O . ASN A 1 84 ? 10.668 12.307 7.791 1.00 65.25 84 ASN A O 1
ATOM 685 N N . HIS A 1 85 ? 8.499 11.787 7.524 1.00 65.19 85 HIS A N 1
ATOM 686 C CA . HIS A 1 85 ? 8.616 11.206 6.177 1.00 65.19 85 HIS A CA 1
ATOM 687 C C . HIS A 1 85 ? 9.622 10.049 6.018 1.00 65.19 85 HIS A C 1
ATOM 689 O O . HIS A 1 85 ? 9.988 9.707 4.896 1.00 65.19 85 HIS A O 1
ATOM 695 N N . GLY A 1 86 ? 10.055 9.403 7.108 1.00 70.38 86 GLY A N 1
ATOM 696 C CA . GLY A 1 86 ? 10.969 8.257 7.016 1.00 70.38 86 GLY A CA 1
ATOM 697 C C . GLY A 1 86 ? 10.341 7.039 6.327 1.00 70.38 86 GLY A C 1
ATOM 698 O O . GLY A 1 86 ? 11.039 6.260 5.683 1.00 70.38 86 GLY A O 1
ATOM 699 N N . TYR A 1 87 ? 9.022 6.888 6.455 1.00 79.31 87 TYR A N 1
ATOM 700 C CA . TYR A 1 87 ? 8.223 5.864 5.791 1.00 79.31 87 TYR A CA 1
ATOM 701 C C . TYR A 1 87 ? 6.871 6.450 5.397 1.00 79.31 87 TYR A C 1
ATOM 703 O O . TYR A 1 87 ? 6.279 7.198 6.173 1.00 79.31 87 TYR A O 1
ATOM 711 N N . CYS A 1 88 ? 6.361 6.055 4.234 1.00 87.44 88 CYS A N 1
ATOM 712 C CA . CYS A 1 88 ? 5.017 6.385 3.772 1.00 87.44 88 CYS A CA 1
ATOM 713 C C . CYS A 1 88 ? 4.334 5.108 3.276 1.00 87.44 88 CYS A C 1
ATOM 715 O O . CYS A 1 88 ? 4.957 4.303 2.580 1.00 87.44 88 CYS A O 1
ATOM 717 N N . ALA A 1 89 ? 3.072 4.918 3.655 1.00 91.50 89 ALA A N 1
ATOM 718 C CA . ALA A 1 89 ? 2.190 3.974 2.985 1.00 91.50 89 ALA A CA 1
ATOM 719 C C . ALA A 1 89 ? 1.707 4.594 1.673 1.00 91.50 89 ALA A C 1
ATOM 721 O O . ALA A 1 89 ? 1.315 5.763 1.659 1.00 91.50 89 ALA A O 1
ATOM 722 N N . ASP A 1 90 ? 1.692 3.815 0.592 1.00 95.25 90 ASP A N 1
ATOM 723 C CA . ASP A 1 90 ? 1.309 4.339 -0.721 1.00 95.25 90 ASP A CA 1
ATOM 724 C C . ASP A 1 90 ? -0.132 4.845 -0.726 1.00 95.25 90 ASP A C 1
ATOM 726 O O . ASP A 1 90 ? -0.395 5.964 -1.167 1.00 95.25 90 ASP A O 1
ATOM 730 N N . ILE A 1 91 ? -1.069 4.039 -0.214 1.00 96.75 91 ILE A N 1
ATOM 731 C CA . ILE A 1 91 ? -2.482 4.412 -0.119 1.00 96.75 91 ILE A CA 1
ATOM 732 C C . ILE A 1 91 ? -3.080 3.899 1.192 1.00 96.75 91 ILE A C 1
ATOM 734 O O . ILE A 1 91 ? -2.839 2.765 1.602 1.00 96.75 91 ILE A O 1
ATOM 738 N N . VAL A 1 92 ? -3.931 4.706 1.820 1.00 95.81 92 VAL A N 1
ATOM 739 C CA . VAL A 1 92 ? -4.778 4.293 2.941 1.00 95.81 92 VAL A CA 1
ATOM 740 C C . VAL A 1 92 ? -6.239 4.536 2.584 1.00 95.81 92 VAL A C 1
ATOM 742 O O . VAL A 1 92 ? -6.639 5.666 2.316 1.00 95.81 92 VAL A O 1
ATOM 745 N N . VAL A 1 93 ? -7.036 3.468 2.586 1.00 96.25 93 VAL A N 1
ATOM 746 C CA . VAL A 1 93 ? -8.453 3.480 2.204 1.00 96.25 93 VAL A CA 1
ATOM 747 C C . VAL A 1 93 ? -9.334 3.430 3.447 1.00 96.25 93 VAL A C 1
ATOM 749 O O . VAL A 1 93 ? -9.145 2.569 4.311 1.00 96.25 93 VAL A O 1
ATOM 752 N N . ASP A 1 94 ? -10.273 4.372 3.548 1.00 93.19 94 ASP A N 1
ATOM 753 C CA . ASP A 1 94 ? -11.253 4.556 4.628 1.00 93.19 94 ASP A CA 1
ATOM 754 C C . ASP A 1 94 ? -10.654 4.499 6.038 1.00 93.19 94 ASP A C 1
ATOM 756 O O . ASP A 1 94 ? -11.319 4.121 7.004 1.00 93.19 94 ASP A O 1
ATOM 760 N N . ARG A 1 95 ? -9.363 4.830 6.157 1.00 90.62 95 ARG A N 1
ATOM 761 C CA . ARG A 1 95 ? -8.563 4.680 7.382 1.00 90.62 95 ARG A CA 1
ATOM 762 C C . ARG A 1 95 ? -8.547 3.259 7.968 1.00 90.62 95 ARG A C 1
ATOM 764 O O . ARG A 1 95 ? -8.265 3.077 9.149 1.00 90.62 95 ARG A O 1
ATOM 771 N N . LYS A 1 96 ? -8.841 2.249 7.145 1.00 91.81 96 LYS A N 1
ATOM 772 C CA . LYS A 1 96 ? -9.052 0.849 7.554 1.00 91.81 96 LYS A CA 1
ATOM 773 C C . LYS A 1 96 ? -8.207 -0.160 6.789 1.00 91.81 96 LYS A C 1
ATOM 775 O O . LYS A 1 96 ? -8.003 -1.263 7.289 1.00 91.81 96 LYS A O 1
ATOM 780 N N . ILE A 1 97 ? -7.756 0.177 5.581 1.00 96.12 97 ILE A N 1
ATOM 781 C CA . ILE A 1 97 ? -6.982 -0.731 4.730 1.00 96.12 97 ILE A CA 1
ATOM 782 C C . ILE A 1 97 ? -5.761 0.013 4.196 1.00 96.12 97 ILE A C 1
ATOM 784 O O . ILE A 1 97 ? -5.900 1.065 3.577 1.00 96.12 97 ILE A O 1
ATOM 788 N N . ILE A 1 98 ? -4.568 -0.542 4.413 1.00 96.75 98 ILE A N 1
ATOM 789 C CA . ILE A 1 98 ? -3.327 -0.039 3.803 1.00 96.75 98 ILE A CA 1
ATOM 790 C C . ILE A 1 98 ? -3.093 -0.755 2.475 1.00 96.75 98 ILE A C 1
ATOM 792 O O . ILE A 1 98 ? -3.120 -1.984 2.431 1.00 96.75 98 ILE A O 1
ATOM 796 N N . LEU A 1 99 ? -2.808 -0.016 1.408 1.00 98.25 99 LEU A N 1
ATOM 797 C CA . LEU A 1 99 ? -2.309 -0.575 0.155 1.00 98.25 99 LEU A CA 1
ATOM 798 C C . LEU A 1 99 ? -0.828 -0.230 0.021 1.00 98.25 99 LEU A C 1
ATOM 800 O O . LEU A 1 99 ? -0.454 0.940 0.066 1.00 98.25 99 LEU A O 1
ATOM 804 N N . GLU A 1 100 ? -0.011 -1.262 -0.152 1.00 97.81 100 GLU A N 1
ATOM 805 C CA . GLU A 1 100 ? 1.402 -1.158 -0.503 1.00 97.81 100 GLU A CA 1
ATOM 806 C C . GLU A 1 100 ? 1.554 -1.603 -1.954 1.00 97.81 100 GLU A C 1
ATOM 808 O O . GLU A 1 100 ? 1.237 -2.748 -2.298 1.00 97.81 100 GLU A O 1
ATOM 813 N N . LEU A 1 101 ? 2.012 -0.704 -2.815 1.00 98.25 101 LEU A N 1
ATOM 814 C CA . LEU A 1 101 ? 2.120 -0.943 -4.242 1.00 98.25 101 LEU A CA 1
ATOM 815 C C . LEU A 1 101 ? 3.560 -1.283 -4.608 1.00 98.25 101 LEU A C 1
ATOM 817 O O . LEU A 1 101 ? 4.525 -0.782 -4.030 1.00 98.25 101 LEU A O 1
ATOM 821 N N . LYS A 1 102 ? 3.706 -2.165 -5.592 1.00 97.94 102 LYS A N 1
ATOM 822 C CA . LYS A 1 102 ? 4.981 -2.476 -6.222 1.00 97.94 102 LYS A CA 1
ATOM 823 C C . LYS A 1 102 ? 4.844 -2.534 -7.737 1.00 97.94 102 LYS A C 1
ATOM 825 O O . LYS A 1 102 ? 3.802 -2.928 -8.259 1.00 97.94 102 LYS A O 1
ATOM 830 N N . ALA A 1 103 ? 5.912 -2.186 -8.443 1.00 97.12 103 ALA A N 1
ATOM 831 C CA . ALA A 1 103 ? 6.027 -2.359 -9.892 1.00 97.12 103 ALA A CA 1
ATOM 832 C C . ALA A 1 103 ? 7.294 -3.155 -10.229 1.00 97.12 103 ALA A C 1
ATOM 834 O O . ALA A 1 103 ? 8.169 -2.708 -10.967 1.00 97.12 103 ALA A O 1
ATOM 835 N N . VAL A 1 104 ? 7.406 -4.352 -9.652 1.00 96.75 104 VAL A N 1
ATOM 836 C CA . VAL A 1 104 ? 8.589 -5.213 -9.770 1.00 96.75 104 VAL A CA 1
ATOM 837 C C . VAL A 1 104 ? 8.250 -6.532 -10.455 1.00 96.75 104 VAL A C 1
ATOM 839 O O . VAL A 1 104 ? 7.120 -7.007 -10.422 1.00 96.75 104 VAL A O 1
ATOM 842 N N . THR A 1 105 ? 9.247 -7.188 -11.043 1.00 94.69 105 THR A N 1
ATOM 843 C CA . THR A 1 105 ? 9.032 -8.477 -11.722 1.00 94.69 105 THR A CA 1
ATOM 844 C C . THR A 1 105 ? 8.613 -9.600 -10.771 1.00 94.69 105 THR A C 1
ATOM 846 O O . THR A 1 105 ? 7.943 -10.539 -11.197 1.00 94.69 105 THR A O 1
ATOM 849 N N . ARG A 1 106 ? 8.991 -9.523 -9.486 1.00 95.12 106 ARG A N 1
ATOM 850 C CA . ARG A 1 106 ? 8.574 -10.473 -8.444 1.00 95.12 106 ARG A CA 1
ATOM 851 C C . ARG A 1 106 ? 8.580 -9.860 -7.047 1.00 95.12 106 ARG A C 1
ATOM 853 O O . ARG A 1 106 ? 9.470 -9.083 -6.706 1.00 95.12 106 ARG A O 1
ATOM 860 N N . LEU A 1 107 ? 7.650 -10.305 -6.206 1.00 96.94 107 LEU A N 1
ATOM 861 C CA . LEU A 1 107 ? 7.586 -9.921 -4.797 1.00 96.94 107 LEU A CA 1
ATOM 862 C C . LEU A 1 107 ? 8.572 -10.700 -3.911 1.00 96.94 107 LEU A C 1
ATOM 864 O O . LEU A 1 107 ? 8.441 -11.905 -3.694 1.00 96.94 107 LEU A O 1
ATOM 868 N N . TYR A 1 108 ? 9.482 -9.979 -3.267 1.00 96.44 108 TYR A N 1
ATOM 869 C CA . TYR A 1 108 ? 10.357 -10.473 -2.207 1.00 96.44 108 TYR A CA 1
ATOM 870 C C . TYR A 1 108 ? 9.742 -10.418 -0.799 1.00 96.44 108 TYR A C 1
ATOM 872 O O . TYR A 1 108 ? 8.752 -9.733 -0.530 1.00 96.44 108 TYR A O 1
ATOM 880 N N . ALA A 1 109 ? 10.367 -11.127 0.147 1.00 95.56 109 ALA A N 1
ATOM 881 C CA . ALA A 1 109 ? 9.954 -11.141 1.552 1.00 95.56 109 ALA A CA 1
ATOM 882 C C . ALA A 1 109 ? 10.028 -9.756 2.222 1.00 95.56 109 ALA A C 1
ATOM 884 O O . ALA A 1 109 ? 9.267 -9.488 3.151 1.00 95.56 109 ALA A O 1
ATOM 885 N N . ILE A 1 110 ? 10.918 -8.872 1.755 1.00 94.44 110 ILE A N 1
ATOM 886 C CA . ILE A 1 110 ? 11.074 -7.525 2.315 1.00 94.44 110 ILE A CA 1
ATOM 887 C C . ILE A 1 110 ? 9.821 -6.661 2.115 1.00 94.44 110 ILE A C 1
ATOM 889 O O . ILE A 1 110 ? 9.427 -5.978 3.052 1.00 94.44 110 ILE A O 1
ATOM 893 N N . HIS A 1 111 ? 9.122 -6.774 0.980 1.00 95.94 111 HIS A N 1
ATOM 894 C CA . HIS A 1 111 ? 7.889 -6.007 0.742 1.00 95.94 111 HIS A CA 1
ATOM 895 C C . HIS A 1 111 ? 6.763 -6.430 1.692 1.00 95.94 111 HIS A C 1
ATOM 897 O O . HIS A 1 111 ? 6.051 -5.599 2.242 1.00 95.94 111 HIS A O 1
ATOM 903 N N . ARG A 1 112 ? 6.652 -7.734 1.979 1.00 96.06 112 ARG A N 1
ATOM 904 C CA . ARG A 1 112 ? 5.703 -8.243 2.984 1.00 96.06 112 ARG A CA 1
ATOM 905 C C . ARG A 1 112 ? 6.049 -7.737 4.382 1.00 96.06 112 ARG A C 1
ATOM 907 O O . ARG A 1 112 ? 5.159 -7.405 5.156 1.00 96.06 112 ARG A O 1
ATOM 914 N N . ARG A 1 113 ? 7.342 -7.675 4.721 1.00 93.50 113 ARG A N 1
ATOM 915 C CA . ARG A 1 113 ? 7.801 -7.113 6.003 1.00 93.50 113 ARG A CA 1
ATOM 916 C C . ARG A 1 113 ? 7.497 -5.620 6.112 1.00 93.50 113 ARG A C 1
ATOM 918 O O . ARG A 1 113 ? 7.118 -5.192 7.195 1.00 93.50 113 ARG A O 1
ATOM 925 N N . GLN A 1 114 ? 7.623 -4.869 5.019 1.00 92.31 114 GLN A N 1
ATOM 926 C CA . GLN A 1 114 ? 7.269 -3.451 4.955 1.00 92.31 114 GLN A CA 1
ATOM 927 C C . GLN A 1 114 ? 5.777 -3.237 5.236 1.00 92.31 114 GLN A C 1
ATOM 929 O O . GLN A 1 114 ? 5.442 -2.556 6.201 1.00 92.31 114 GLN A O 1
ATOM 934 N N . LEU A 1 115 ? 4.883 -3.915 4.505 1.00 94.69 115 LEU A N 1
ATOM 935 C CA . LEU A 1 115 ? 3.444 -3.814 4.769 1.00 94.69 115 LEU A CA 1
ATOM 936 C C . LEU A 1 115 ? 3.088 -4.287 6.188 1.00 94.69 115 LEU A C 1
ATOM 938 O O . LEU A 1 115 ? 2.305 -3.646 6.881 1.00 94.69 115 LEU A O 1
ATOM 942 N N . GLN A 1 116 ? 3.698 -5.375 6.672 1.00 93.25 116 GLN A N 1
ATOM 943 C CA . GLN A 1 116 ? 3.481 -5.831 8.048 1.00 93.25 116 GLN A CA 1
ATOM 944 C C . GLN A 1 116 ? 3.874 -4.767 9.078 1.00 93.25 116 GLN A C 1
ATOM 946 O O . GLN A 1 116 ? 3.164 -4.594 10.069 1.00 93.25 116 GLN A O 1
ATOM 951 N N . PHE A 1 117 ? 4.992 -4.073 8.847 1.00 89.88 117 PHE A N 1
ATOM 952 C CA . PHE A 1 117 ? 5.438 -2.970 9.685 1.00 89.88 117 PHE A CA 1
ATOM 953 C C . PHE A 1 117 ? 4.418 -1.824 9.669 1.00 89.88 117 PHE A C 1
ATOM 955 O O . PHE A 1 117 ? 4.033 -1.374 10.744 1.00 89.88 117 PHE A O 1
ATOM 962 N N . TYR A 1 118 ? 3.905 -1.429 8.499 1.00 89.81 118 TYR A N 1
ATOM 963 C CA . TYR A 1 118 ? 2.881 -0.382 8.387 1.00 89.81 118 TYR A CA 1
ATOM 964 C C . TYR A 1 118 ? 1.584 -0.751 9.104 1.00 89.81 118 TYR A C 1
ATOM 966 O O . TYR A 1 118 ? 1.058 0.060 9.858 1.00 89.81 118 TYR A O 1
ATOM 974 N N . LEU A 1 119 ? 1.103 -1.987 8.959 1.00 90.38 119 LEU A N 1
ATOM 975 C CA . LEU A 1 119 ? -0.088 -2.463 9.670 1.00 90.38 119 LEU A CA 1
ATOM 976 C C . LEU A 1 119 ? 0.100 -2.393 11.190 1.00 90.38 119 LEU 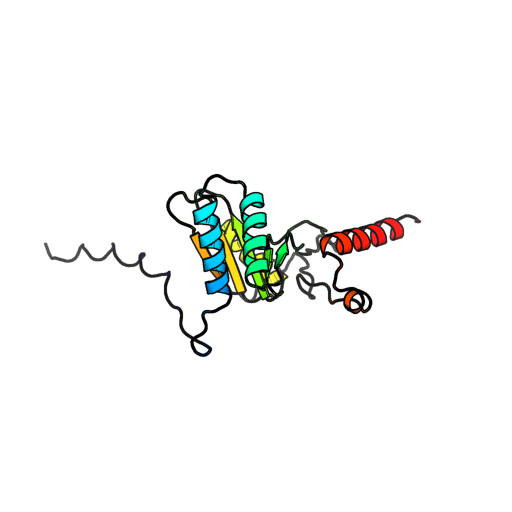A C 1
ATOM 978 O O . LEU A 1 119 ? -0.752 -1.872 11.909 1.00 90.38 119 LEU A O 1
ATOM 982 N N . SER A 1 120 ? 1.238 -2.881 11.691 1.00 87.31 120 SER A N 1
ATOM 983 C CA . SER A 1 120 ? 1.544 -2.851 13.123 1.00 87.31 120 SER A CA 1
ATOM 984 C C . SER A 1 120 ? 1.723 -1.426 13.651 1.00 87.31 120 SER A C 1
ATOM 986 O O . SER A 1 120 ? 1.169 -1.109 14.700 1.00 87.31 120 SER A O 1
ATOM 988 N N . ALA A 1 121 ? 2.459 -0.573 12.934 1.00 83.06 121 ALA A N 1
ATOM 989 C CA . ALA A 1 121 ? 2.689 0.814 13.327 1.00 83.06 121 ALA A CA 1
ATOM 990 C C . ALA A 1 121 ? 1.420 1.661 13.244 1.00 83.06 121 ALA A C 1
ATOM 992 O O . ALA A 1 121 ? 1.188 2.516 14.090 1.00 83.06 121 ALA A O 1
ATOM 993 N N . GLY A 1 122 ? 0.566 1.373 12.267 1.00 81.31 122 GLY A N 1
ATOM 994 C CA . GLY A 1 122 ? -0.702 2.049 12.065 1.00 81.31 122 GLY A CA 1
ATOM 995 C C . GLY A 1 122 ? -1.847 1.603 12.925 1.00 81.31 122 GLY A C 1
ATOM 996 O O . GLY A 1 122 ? -2.859 2.293 12.932 1.00 81.31 122 GLY A O 1
ATOM 997 N N . LYS A 1 123 ? -1.707 0.474 13.625 1.00 85.19 123 LYS A N 1
ATOM 998 C CA . LYS A 1 123 ? -2.837 -0.199 14.276 1.00 85.19 123 LYS A CA 1
ATOM 999 C C . LYS A 1 123 ? -3.997 -0.436 13.296 1.00 85.19 123 LYS A C 1
ATOM 1001 O O . LYS A 1 123 ? -5.159 -0.373 13.678 1.00 85.19 123 LYS A O 1
ATOM 1006 N N . ILE A 1 124 ? -3.665 -0.712 12.034 1.00 89.44 124 ILE A N 1
ATOM 1007 C CA . ILE A 1 124 ? -4.623 -1.041 10.978 1.00 89.44 124 ILE A CA 1
ATOM 1008 C C . ILE A 1 124 ? -4.590 -2.551 10.769 1.00 89.44 124 ILE A C 1
ATOM 1010 O O . ILE A 1 124 ? -3.522 -3.123 10.563 1.00 89.44 124 ILE A O 1
ATOM 1014 N N . ASP A 1 125 ? -5.751 -3.202 10.830 1.00 91.81 125 ASP A N 1
ATOM 1015 C CA . ASP A 1 125 ? -5.842 -4.666 10.854 1.00 91.81 125 ASP A CA 1
ATOM 1016 C C . ASP A 1 125 ? -5.684 -5.336 9.488 1.00 91.81 125 ASP A C 1
ATOM 1018 O O . ASP A 1 125 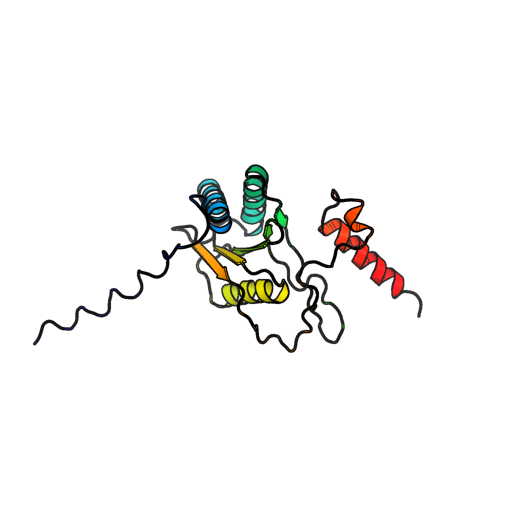? -5.321 -6.512 9.436 1.00 91.81 125 ASP A O 1
ATOM 1022 N N . SER A 1 126 ? -5.917 -4.618 8.388 1.00 95.62 126 SER A N 1
ATOM 1023 C CA . SER A 1 126 ? -5.933 -5.188 7.039 1.00 95.62 126 SER A CA 1
ATOM 1024 C C . SER A 1 126 ? -5.095 -4.378 6.055 1.00 95.62 126 SER A C 1
ATOM 1026 O O . SER A 1 126 ? -5.043 -3.149 6.114 1.00 95.62 126 SER A O 1
ATOM 1028 N N . GLY A 1 127 ? -4.447 -5.065 5.118 1.00 97.25 127 GLY A N 1
ATOM 1029 C CA . GLY A 1 127 ? -3.739 -4.428 4.019 1.00 97.25 127 GLY A CA 1
ATOM 1030 C C . GLY A 1 127 ? -3.578 -5.324 2.803 1.00 97.25 127 GLY A C 1
ATOM 1031 O O . GLY A 1 127 ? -3.712 -6.547 2.881 1.00 97.25 127 GLY A O 1
ATOM 1032 N N . LEU A 1 128 ? -3.278 -4.698 1.671 1.00 98.50 128 LEU A N 1
ATOM 1033 C CA . LEU A 1 128 ? -3.031 -5.351 0.393 1.00 98.50 128 LEU A CA 1
ATOM 1034 C C . LEU A 1 128 ? -1.633 -4.996 -0.107 1.00 98.50 128 LEU A C 1
ATOM 1036 O O . LEU A 1 128 ? -1.310 -3.824 -0.272 1.00 98.50 128 LEU A O 1
ATOM 1040 N N . LEU A 1 129 ? -0.820 -6.015 -0.380 1.00 98.56 129 LEU A N 1
ATOM 1041 C CA . LEU A 1 129 ? 0.420 -5.871 -1.136 1.00 98.56 129 LEU A CA 1
ATOM 1042 C C . LEU A 1 129 ? 0.118 -6.180 -2.600 1.00 98.56 129 LEU A C 1
ATOM 1044 O O . LEU A 1 129 ? -0.193 -7.326 -2.934 1.00 98.56 129 LEU A O 1
ATOM 1048 N N . ILE A 1 130 ? 0.196 -5.168 -3.456 1.00 98.56 130 ILE A N 1
ATOM 1049 C CA . ILE A 1 130 ? -0.209 -5.259 -4.859 1.00 98.56 130 ILE A CA 1
ATOM 1050 C C . ILE A 1 130 ? 1.014 -5.042 -5.742 1.00 98.56 130 ILE A C 1
ATOM 1052 O O . ILE A 1 130 ? 1.631 -3.984 -5.694 1.00 98.56 130 ILE A O 1
ATOM 1056 N N . ASN A 1 131 ? 1.362 -6.023 -6.570 1.00 98.38 131 ASN A N 1
ATOM 1057 C CA . ASN A 1 131 ? 2.448 -5.905 -7.533 1.00 98.38 131 ASN A CA 1
ATOM 1058 C C . ASN A 1 131 ? 1.922 -5.868 -8.970 1.00 98.38 131 ASN A C 1
ATOM 1060 O O . ASN A 1 131 ? 1.427 -6.869 -9.492 1.00 98.38 131 ASN A O 1
ATOM 1064 N N . PHE A 1 132 ? 2.098 -4.715 -9.610 1.00 98.12 132 PHE A N 1
ATOM 1065 C CA . PHE A 1 132 ? 1.732 -4.437 -10.997 1.00 98.12 132 PHE A CA 1
ATOM 1066 C C . PHE A 1 132 ? 2.844 -4.775 -12.004 1.00 98.12 132 PHE A C 1
ATOM 1068 O O . PHE A 1 132 ? 2.607 -4.765 -13.209 1.00 98.12 132 PHE A O 1
ATOM 1075 N N . GLY A 1 133 ? 4.068 -5.059 -11.543 1.00 95.44 133 GLY A N 1
ATOM 1076 C CA . GLY A 1 133 ? 5.227 -5.262 -12.423 1.00 95.44 133 GLY A CA 1
ATOM 1077 C C . GLY A 1 133 ? 5.352 -6.666 -13.018 1.00 95.44 133 GLY A C 1
ATOM 1078 O O . GLY A 1 133 ? 6.225 -6.898 -13.855 1.00 95.44 133 GLY A O 1
ATOM 1079 N N . ASN A 1 134 ? 4.507 -7.612 -12.603 1.00 93.88 134 ASN A N 1
ATOM 1080 C CA . ASN A 1 134 ? 4.481 -8.950 -13.182 1.00 93.88 134 ASN A CA 1
ATOM 1081 C C . ASN A 1 134 ? 3.794 -8.914 -14.562 1.00 93.88 134 ASN A C 1
ATOM 1083 O O . ASN A 1 134 ? 2.690 -8.392 -14.711 1.00 93.88 134 ASN A O 1
ATOM 1087 N N . SER A 1 135 ? 4.448 -9.484 -15.578 1.00 91.94 135 SER A N 1
ATOM 1088 C CA . SER A 1 135 ? 3.988 -9.430 -16.972 1.00 91.94 135 SER A CA 1
ATOM 1089 C C . SER A 1 135 ? 2.818 -10.361 -17.301 1.00 91.94 135 SER A C 1
ATOM 1091 O O . SER A 1 135 ? 2.209 -10.220 -18.356 1.00 91.94 135 SER A O 1
ATOM 1093 N N . GLN A 1 136 ? 2.501 -11.325 -16.435 1.00 93.25 136 GLN A N 1
ATOM 1094 C CA . GLN A 1 136 ? 1.474 -12.339 -16.703 1.00 93.25 136 GLN A CA 1
ATOM 1095 C C . GLN A 1 136 ? 0.154 -12.048 -15.991 1.00 93.25 136 GLN A C 1
ATOM 1097 O O . GLN A 1 136 ? -0.910 -12.419 -16.483 1.00 93.25 136 GLN A O 1
ATOM 1102 N N . ARG A 1 137 ? 0.214 -11.443 -14.802 1.00 94.44 137 ARG A N 1
ATOM 1103 C CA . ARG A 1 137 ? -0.958 -11.171 -13.965 1.00 94.44 137 ARG A CA 1
ATOM 1104 C C . ARG A 1 137 ? -0.662 -10.087 -12.943 1.00 94.44 137 ARG A C 1
ATOM 1106 O O . ARG A 1 137 ? 0.470 -9.973 -12.485 1.00 94.44 137 ARG A O 1
ATOM 1113 N N . LEU A 1 138 ? -1.712 -9.421 -12.474 1.00 97.12 138 LEU A N 1
ATOM 1114 C CA . LEU A 1 138 ? -1.648 -8.690 -11.214 1.00 97.12 138 LEU A CA 1
ATOM 1115 C C . LEU A 1 138 ? -1.434 -9.674 -10.054 1.00 97.12 138 LEU A C 1
ATOM 1117 O O . LEU A 1 138 ? -2.194 -10.635 -9.895 1.00 97.12 138 LEU A O 1
ATOM 1121 N N . GLU A 1 139 ? -0.426 -9.426 -9.224 1.00 97.62 139 GLU A N 1
ATOM 1122 C CA . GLU A 1 139 ? -0.248 -10.146 -7.964 1.00 97.62 139 GLU A CA 1
ATOM 1123 C C . GLU A 1 139 ? -0.820 -9.297 -6.828 1.00 97.62 139 GLU A C 1
ATOM 1125 O O . GLU A 1 139 ? -0.499 -8.119 -6.705 1.00 97.62 139 GLU A O 1
ATOM 1130 N N . CYS A 1 140 ? -1.676 -9.883 -5.993 1.00 97.69 140 CYS A N 1
ATOM 1131 C CA . CYS A 1 140 ? -2.297 -9.189 -4.870 1.00 97.69 140 CYS A CA 1
ATOM 1132 C C . CYS A 1 140 ? -2.353 -10.129 -3.665 1.00 97.69 140 CYS A C 1
ATOM 1134 O O . CYS A 1 140 ? -2.989 -11.184 -3.722 1.00 97.69 140 CYS A O 1
ATOM 1136 N N . GLU A 1 141 ? -1.698 -9.747 -2.572 1.00 97.44 141 GLU A N 1
ATOM 1137 C CA . GLU A 1 141 ? -1.671 -10.506 -1.325 1.00 97.44 141 GLU A CA 1
ATOM 1138 C C . GLU A 1 141 ? -2.360 -9.728 -0.208 1.00 97.44 141 GLU A C 1
ATOM 1140 O O . GLU A 1 141 ? -1.944 -8.625 0.143 1.00 97.44 141 GLU A O 1
ATOM 1145 N N . ARG A 1 142 ? -3.395 -10.327 0.389 1.00 97.06 142 ARG A N 1
ATOM 1146 C CA . ARG A 1 142 ? -4.016 -9.795 1.603 1.00 97.06 142 ARG A CA 1
ATOM 1147 C C . ARG A 1 142 ? -3.167 -10.145 2.816 1.00 97.06 142 ARG A C 1
ATOM 1149 O O . ARG A 1 142 ? -2.869 -11.316 3.060 1.00 97.06 142 ARG A O 1
ATOM 1156 N N . MET A 1 143 ? -2.830 -9.135 3.603 1.00 95.38 143 MET A N 1
ATOM 1157 C CA . MET A 1 143 ? -2.104 -9.266 4.856 1.00 95.38 143 MET A CA 1
ATOM 1158 C C . MET A 1 143 ? -2.967 -8.761 6.008 1.00 95.38 143 MET A C 1
ATOM 1160 O O . MET A 1 143 ? -3.688 -7.778 5.877 1.00 95.38 143 MET A O 1
ATOM 1164 N N . VAL A 1 144 ? -2.889 -9.457 7.139 1.00 94.62 144 VAL A N 1
ATOM 1165 C CA . VAL A 1 144 ? -3.566 -9.075 8.381 1.00 94.62 144 VAL A CA 1
ATOM 1166 C C . VAL A 1 144 ? -2.503 -8.656 9.387 1.00 94.62 144 VAL A C 1
ATOM 1168 O O . VAL A 1 144 ? -1.403 -9.228 9.413 1.00 94.62 144 VAL A O 1
ATOM 1171 N N . ARG A 1 145 ? -2.803 -7.645 10.202 1.00 91.25 145 ARG A N 1
ATOM 1172 C CA . ARG A 1 145 ? -1.917 -7.205 11.278 1.00 91.25 145 ARG A CA 1
ATOM 1173 C C . ARG A 1 145 ? -1.604 -8.385 12.191 1.00 91.25 145 ARG A C 1
ATOM 1175 O O . ARG A 1 145 ? -2.493 -9.075 12.676 1.00 91.25 145 ARG A O 1
ATOM 1182 N N . LYS A 1 146 ? -0.315 -8.628 12.405 1.00 86.00 146 LYS A N 1
ATOM 1183 C CA . LYS A 1 146 ? 0.167 -9.581 13.397 1.00 86.00 146 LYS A CA 1
ATOM 1184 C C . LYS A 1 146 ? 0.487 -8.796 14.653 1.00 86.00 146 LYS A C 1
ATOM 1186 O O . LYS A 1 146 ? 1.154 -7.757 14.578 1.00 86.00 146 LYS A O 1
ATOM 1191 N N . ASP A 1 147 ? 0.018 -9.285 15.790 1.00 64.38 147 ASP A N 1
ATOM 1192 C CA . ASP A 1 147 ? 0.423 -8.725 17.068 1.00 64.38 147 ASP A CA 1
ATOM 1193 C C . ASP A 1 147 ? 1.927 -8.974 17.266 1.00 64.38 1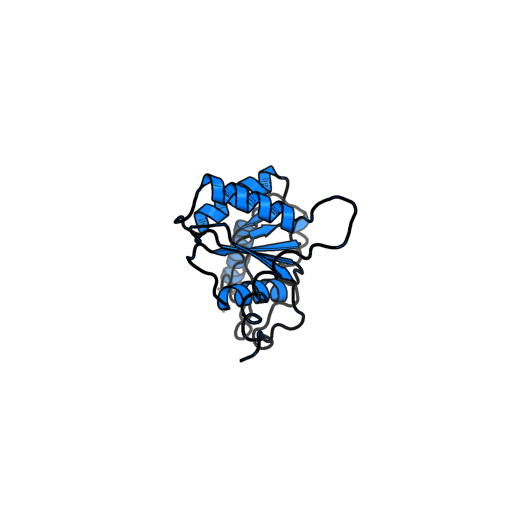47 ASP A C 1
ATOM 1195 O O . ASP A 1 147 ? 2.446 -10.050 16.966 1.00 64.38 147 ASP A O 1
ATOM 1199 N N . ALA A 1 148 ? 2.628 -7.928 17.712 1.00 58.47 148 ALA A N 1
ATOM 1200 C CA . ALA A 1 148 ? 4.079 -7.859 17.900 1.00 58.47 148 ALA A CA 1
ATOM 1201 C C . ALA A 1 148 ? 4.940 -7.963 16.619 1.00 58.47 148 ALA A C 1
ATOM 1203 O O . ALA A 1 148 ? 5.615 -8.962 16.355 1.00 58.47 148 ALA A O 1
ATOM 1204 N N . CYS A 1 149 ? 5.067 -6.856 15.879 1.00 46.50 149 CYS A N 1
ATOM 1205 C CA . CYS A 1 149 ? 6.264 -6.658 15.062 1.00 46.50 149 CYS A CA 1
ATOM 1206 C C . CYS A 1 149 ? 7.424 -6.266 15.999 1.00 46.50 149 CYS A C 1
ATOM 1208 O O . CYS A 1 149 ? 7.355 -5.238 16.666 1.00 46.50 149 CYS A O 1
ATOM 1210 N N . ARG A 1 150 ? 8.498 -7.072 16.057 1.00 48.09 150 ARG A N 1
ATOM 1211 C CA . ARG A 1 150 ? 9.688 -6.910 16.937 1.00 48.09 150 ARG A CA 1
ATOM 1212 C C . ARG A 1 150 ? 10.533 -5.643 16.687 1.00 48.09 150 ARG A C 1
ATOM 1214 O O . ARG A 1 150 ? 11.688 -5.581 17.098 1.00 48.09 150 ARG A O 1
ATOM 1221 N N . HIS A 1 151 ? 9.975 -4.611 16.060 1.00 51.41 151 HIS A N 1
ATOM 1222 C CA . HIS A 1 151 ? 10.577 -3.278 16.000 1.00 51.41 151 HIS A CA 1
ATOM 1223 C C . HIS A 1 151 ? 10.444 -2.521 17.332 1.00 51.41 151 HIS A C 1
ATOM 1225 O O . HIS A 1 151 ? 10.563 -1.306 17.349 1.00 51.41 151 HIS A O 1
ATOM 1231 N N . SER A 1 152 ? 10.301 -3.231 18.457 1.00 42.12 152 SER A N 1
ATOM 1232 C CA . SER A 1 152 ? 10.170 -2.723 19.831 1.00 42.12 152 SER A CA 1
ATOM 1233 C C . SER A 1 152 ? 11.328 -1.838 20.326 1.00 42.12 152 SER A C 1
ATOM 1235 O O . SER A 1 152 ? 11.347 -1.466 21.492 1.00 42.12 152 SER A O 1
ATOM 1237 N N . ARG A 1 153 ? 12.305 -1.516 19.467 1.00 47.22 153 ARG A N 1
ATOM 1238 C CA . ARG A 1 153 ? 13.395 -0.564 19.728 1.00 47.22 153 ARG A CA 1
ATOM 1239 C C . ARG A 1 153 ? 13.267 0.756 18.965 1.00 47.22 153 ARG A C 1
ATOM 1241 O O . ARG A 1 153 ? 13.931 1.714 19.336 1.00 47.22 153 ARG A O 1
ATOM 1248 N N . LEU A 1 154 ? 12.454 0.811 17.913 1.00 51.12 154 LEU A N 1
ATOM 1249 C CA . LEU A 1 154 ? 12.035 2.074 17.319 1.00 51.12 154 LEU A CA 1
ATOM 1250 C C . LEU A 1 154 ? 10.793 2.494 18.096 1.00 51.12 154 LEU A C 1
ATOM 1252 O O . LEU A 1 154 ? 9.871 1.691 18.234 1.00 51.12 154 LEU A O 1
ATOM 1256 N N . GLY A 1 155 ? 10.785 3.697 18.664 1.00 50.16 155 GLY A N 1
ATOM 1257 C CA . GLY A 1 155 ? 9.594 4.219 19.325 1.00 50.16 155 GLY A CA 1
ATOM 1258 C C . GLY A 1 155 ? 8.508 4.373 18.269 1.00 50.16 155 GLY A C 1
ATOM 1259 O O . GLY A 1 155 ? 8.503 5.337 17.514 1.00 50.16 155 GLY A O 1
ATOM 1260 N N . VAL A 1 156 ? 7.650 3.371 18.116 1.00 53.69 156 VAL A N 1
ATOM 1261 C CA . VAL A 1 156 ? 6.507 3.466 17.213 1.00 53.69 156 VAL A CA 1
ATOM 1262 C C . VAL A 1 156 ? 5.458 4.276 17.953 1.00 53.69 156 VAL A C 1
ATOM 1264 O O . VAL A 1 156 ? 5.127 3.930 19.090 1.00 53.69 156 VAL A O 1
ATOM 1267 N N . ASN A 1 157 ? 4.979 5.365 17.347 1.00 49.44 157 ASN A N 1
ATOM 1268 C CA . ASN A 1 157 ? 4.026 6.257 17.998 1.00 49.44 157 ASN A CA 1
ATOM 1269 C C . ASN A 1 157 ? 2.818 5.440 18.515 1.00 49.44 157 ASN A C 1
ATOM 1271 O O . ASN A 1 157 ? 2.130 4.796 17.715 1.00 49.44 157 ASN A O 1
ATOM 1275 N N . PRO A 1 158 ? 2.530 5.446 19.832 1.00 43.16 158 PRO A N 1
ATOM 1276 C CA . PRO A 1 158 ? 1.430 4.676 20.403 1.00 43.16 158 PRO A CA 1
ATOM 1277 C C . PRO A 1 158 ? 0.049 5.115 19.896 1.00 43.16 158 PRO A C 1
ATOM 1279 O O . PRO A 1 158 ? -0.921 4.397 20.132 1.00 43.16 158 PRO A O 1
ATOM 1282 N N . GLN A 1 159 ? -0.074 6.241 19.192 1.00 43.28 159 GLN A N 1
ATOM 1283 C CA . GLN A 1 159 ? -1.340 6.717 18.627 1.00 43.28 159 GLN A CA 1
ATOM 1284 C C . GLN A 1 159 ? -1.643 6.175 17.214 1.00 43.28 159 GLN A C 1
ATOM 1286 O O . GLN A 1 159 ? -2.792 6.239 16.791 1.00 43.28 159 GLN A O 1
ATOM 1291 N N . GLY A 1 160 ? -0.688 5.520 16.539 1.00 52.47 160 GLY A N 1
ATOM 1292 C CA . GLY A 1 160 ? -0.876 4.977 15.185 1.00 52.47 160 GLY A CA 1
ATOM 1293 C C . GLY A 1 160 ? -0.494 5.956 14.063 1.00 52.47 160 GLY A C 1
ATOM 1294 O O . GLY A 1 160 ? 0.033 7.033 14.323 1.00 52.47 160 GLY A O 1
ATOM 1295 N N . ILE A 1 161 ? -0.751 5.571 12.802 1.00 52.12 161 ILE A N 1
ATOM 1296 C CA . ILE A 1 161 ? -0.517 6.401 11.592 1.00 52.12 161 ILE A CA 1
ATOM 1297 C C . ILE A 1 161 ? -1.370 7.674 11.624 1.00 52.12 161 ILE A C 1
ATOM 1299 O O . ILE A 1 161 ? -0.993 8.707 11.077 1.00 52.12 161 ILE A O 1
ATOM 1303 N N . PHE A 1 162 ? -2.526 7.602 12.280 1.00 49.78 162 PHE A N 1
ATOM 1304 C CA . PHE A 1 162 ? -3.404 8.740 12.468 1.00 49.78 162 PHE A CA 1
ATOM 1305 C C . PHE A 1 162 ? -2.982 9.465 13.738 1.00 49.78 162 PHE A C 1
ATOM 1307 O O . PHE A 1 162 ? -3.219 8.977 14.843 1.00 49.78 162 PHE A O 1
ATOM 1314 N N . HIS A 1 163 ? -2.399 10.654 13.594 1.00 42.72 163 HIS A N 1
ATOM 1315 C CA . HIS A 1 163 ? -2.494 11.621 14.679 1.00 42.72 163 HIS A CA 1
ATOM 1316 C C . HIS A 1 163 ? -3.993 11.776 15.014 1.00 42.72 163 HIS A C 1
ATOM 1318 O O . HIS A 1 163 ? -4.810 11.834 14.082 1.00 42.72 163 HIS A O 1
ATOM 1324 N N . PRO A 1 164 ? -4.411 11.740 16.293 1.00 36.84 164 PRO A N 1
ATOM 1325 C CA . PRO A 1 164 ? -5.790 12.042 16.636 1.00 36.84 164 PRO A CA 1
ATOM 1326 C C . PRO A 1 164 ? -6.110 13.416 16.059 1.00 36.84 164 PRO A C 1
ATOM 1328 O O . PRO A 1 164 ? -5.332 14.343 16.264 1.00 36.84 164 PRO A O 1
ATOM 1331 N N . LEU A 1 165 ? -7.234 13.518 15.338 1.00 36.12 165 LEU A N 1
ATOM 1332 C CA . LEU A 1 165 ? -7.734 14.797 14.846 1.00 36.12 165 LEU A CA 1
ATOM 1333 C C . LEU A 1 165 ? -7.802 15.748 16.053 1.00 36.12 165 LEU A C 1
ATOM 1335 O O . LEU A 1 165 ? -8.674 15.608 16.915 1.00 36.12 165 LEU A O 1
ATOM 1339 N N . THR A 1 166 ? -6.866 16.680 16.141 1.00 42.28 166 THR A N 1
ATOM 1340 C CA . THR A 1 166 ? -6.898 17.862 16.985 1.00 42.28 166 THR A CA 1
ATOM 1341 C C . THR A 1 166 ? -8.257 18.540 16.813 1.00 42.28 166 THR A C 1
ATOM 1343 O O . THR A 1 166 ? -8.919 18.434 15.779 1.00 42.28 166 THR A O 1
ATOM 1346 N N . GLU A 1 167 ? -8.717 19.257 17.834 1.00 34.44 167 GLU A N 1
ATOM 1347 C CA . GLU A 1 167 ? -9.994 19.991 17.801 1.00 34.44 167 GLU A CA 1
ATOM 1348 C C . GLU A 1 167 ? -10.137 20.912 16.565 1.00 34.44 167 GLU A C 1
ATOM 1350 O O . GLU A 1 167 ? -11.250 21.177 16.108 1.00 34.44 167 GLU A O 1
ATOM 1355 N N . MET A 1 168 ? -9.021 21.342 15.963 1.00 32.84 168 MET A N 1
ATOM 1356 C CA . MET A 1 168 ? -8.992 22.093 14.705 1.00 32.84 168 MET A CA 1
ATOM 1357 C C . MET A 1 168 ? -9.298 21.235 13.464 1.00 32.84 168 MET A C 1
ATOM 1359 O O . MET A 1 168 ? -9.955 21.710 12.539 1.00 32.84 168 MET A O 1
ATOM 1363 N N . GLU A 1 169 ? -8.896 19.965 13.446 1.00 40.12 169 GLU A N 1
ATOM 1364 C CA . GLU A 1 169 ? -9.085 19.040 12.322 1.00 40.12 169 GLU A CA 1
ATOM 1365 C C . GLU A 1 169 ? -10.551 18.601 12.136 1.00 40.12 169 GLU A C 1
ATOM 1367 O O . GLU A 1 169 ? -10.963 18.299 11.016 1.00 40.12 169 GLU A O 1
ATOM 1372 N N . LYS A 1 170 ? -11.384 18.657 13.191 1.00 43.50 170 LYS A N 1
ATOM 1373 C CA . LYS A 1 170 ? -12.853 18.494 13.081 1.00 43.50 170 LYS A CA 1
ATOM 1374 C C . LYS A 1 170 ? -13.528 19.661 12.349 1.00 43.50 170 LYS A C 1
ATOM 1376 O O . LYS A 1 170 ? -14.627 19.504 11.825 1.00 43.50 170 LYS A O 1
ATOM 1381 N N . LYS A 1 171 ? -12.894 20.839 12.342 1.00 44.44 171 LYS A N 1
ATOM 1382 C CA . LYS A 1 171 ? -13.466 22.096 11.839 1.00 44.44 171 LYS A CA 1
ATOM 1383 C C . LYS A 1 171 ? -13.253 22.320 10.339 1.00 44.44 171 LYS A C 1
ATOM 1385 O O . LYS A 1 171 ? -13.966 23.141 9.776 1.00 44.44 171 LYS A O 1
ATOM 1390 N N . ASN A 1 172 ? -12.314 21.614 9.697 1.00 44.09 172 ASN A N 1
ATOM 1391 C CA . ASN A 1 172 ? -11.988 21.813 8.276 1.00 44.09 172 ASN A CA 1
ATOM 1392 C C . ASN A 1 172 ? -11.649 20.492 7.545 1.00 44.09 172 ASN A C 1
ATOM 1394 O O . ASN A 1 172 ? -10.477 20.175 7.324 1.00 44.09 172 ASN A O 1
ATOM 1398 N N . PRO A 1 173 ? -12.662 19.696 7.150 1.00 48.44 173 PRO A N 1
ATOM 1399 C CA . PRO A 1 173 ? -12.460 18.369 6.562 1.00 48.44 173 PRO A CA 1
ATOM 1400 C C . PRO A 1 173 ? -11.923 18.366 5.119 1.00 48.44 173 PRO A C 1
ATOM 1402 O O . PRO A 1 173 ? -11.417 17.335 4.689 1.00 48.44 173 PRO A O 1
ATOM 1405 N N . SER A 1 174 ? -11.983 19.484 4.387 1.00 46.41 174 SER A N 1
ATOM 1406 C CA . SER A 1 174 ? -11.591 19.584 2.968 1.00 46.41 174 SER A CA 1
ATOM 1407 C C . SER A 1 174 ? -10.092 19.784 2.703 1.00 46.41 174 SER A C 1
ATOM 1409 O O . SER A 1 174 ? -9.676 19.747 1.550 1.00 46.41 174 SER A O 1
ATOM 1411 N N . GLU A 1 175 ? -9.283 20.015 3.737 1.00 50.47 175 GLU A N 1
ATOM 1412 C CA . GLU A 1 175 ? -7.837 20.230 3.600 1.00 50.47 175 GLU A CA 1
ATOM 1413 C C . GLU A 1 175 ? -7.087 18.896 3.419 1.00 50.47 175 GLU A C 1
ATOM 1415 O O . GLU A 1 175 ? -7.375 17.923 4.123 1.00 50.47 175 GLU A O 1
ATOM 1420 N N . SER A 1 176 ? -6.128 18.822 2.489 1.00 50.75 176 SER A N 1
ATOM 1421 C CA . SER A 1 176 ? -5.412 17.568 2.228 1.00 50.75 176 SER A CA 1
ATOM 1422 C C . SER A 1 176 ? -4.427 17.231 3.355 1.00 50.75 176 SER A C 1
ATOM 1424 O O . SER A 1 176 ? -3.825 18.109 3.971 1.00 50.75 176 SER A O 1
ATOM 1426 N N . PHE A 1 177 ? -4.217 15.938 3.626 1.00 48.78 177 PHE A N 1
ATOM 1427 C CA . PHE A 1 177 ? -3.266 15.477 4.648 1.00 48.78 177 PHE A CA 1
ATOM 1428 C C . PHE A 1 177 ? -1.840 16.023 4.418 1.00 48.78 177 PHE A C 1
ATOM 1430 O O . PHE A 1 177 ? -1.142 16.347 5.373 1.00 48.78 177 PHE A O 1
ATOM 1437 N N . ALA A 1 178 ? -1.428 16.206 3.159 1.00 44.94 178 ALA A N 1
ATOM 1438 C CA . ALA A 1 178 ? -0.124 16.766 2.802 1.00 44.94 178 ALA A CA 1
ATOM 1439 C C . ALA A 1 178 ? 0.025 18.251 3.193 1.00 44.94 178 ALA A C 1
ATOM 1441 O O . ALA A 1 178 ? 1.051 18.632 3.754 1.00 44.94 178 ALA A O 1
ATOM 1442 N N . GLU A 1 179 ? -1.002 19.074 2.959 1.00 46.66 179 GLU A N 1
ATOM 1443 C CA . GLU A 1 179 ? -1.024 20.489 3.377 1.00 46.66 179 GLU A CA 1
ATOM 1444 C C . GLU A 1 179 ? -1.016 20.626 4.908 1.00 46.66 179 GLU A C 1
ATOM 1446 O O . GLU A 1 179 ? -0.404 21.543 5.460 1.00 46.66 179 GLU A O 1
ATOM 1451 N N . ARG A 1 180 ? -1.621 19.655 5.601 1.00 54.50 180 ARG A N 1
ATOM 1452 C CA . ARG A 1 180 ? -1.655 19.585 7.067 1.00 54.50 180 ARG A CA 1
ATOM 1453 C C . ARG A 1 180 ? -0.299 19.223 7.673 1.00 54.50 180 ARG A C 1
ATOM 1455 O O . ARG A 1 180 ? 0.101 19.842 8.655 1.00 54.50 180 ARG A O 1
ATOM 1462 N N . ILE A 1 181 ? 0.427 18.268 7.083 1.00 47.34 181 ILE A N 1
ATOM 1463 C CA . ILE A 1 181 ? 1.784 17.916 7.532 1.00 47.34 181 ILE A CA 1
ATOM 1464 C C . ILE A 1 181 ? 2.750 19.079 7.304 1.00 47.34 181 ILE A C 1
ATOM 1466 O O . ILE A 1 181 ? 3.508 19.400 8.212 1.00 47.34 181 ILE A O 1
ATOM 1470 N N . ALA A 1 182 ? 2.671 19.764 6.158 1.00 50.31 182 ALA A N 1
ATOM 1471 C CA . ALA A 1 182 ? 3.500 20.941 5.893 1.00 50.31 182 ALA A CA 1
ATOM 1472 C C . ALA A 1 182 ? 3.350 22.022 6.984 1.00 50.31 182 ALA A C 1
ATOM 1474 O O . ALA A 1 182 ? 4.345 22.589 7.421 1.00 50.31 182 ALA A O 1
ATOM 1475 N N . ARG A 1 183 ? 2.134 22.240 7.512 1.00 54.97 183 ARG A N 1
ATOM 1476 C CA . ARG A 1 183 ? 1.917 23.172 8.635 1.00 54.97 183 ARG A CA 1
ATOM 1477 C C . ARG A 1 183 ? 2.494 22.701 9.965 1.00 54.97 183 ARG A C 1
ATOM 1479 O O . ARG A 1 183 ? 2.990 23.531 10.714 1.00 54.97 183 ARG A O 1
ATOM 1486 N N . ILE A 1 184 ? 2.395 21.413 10.287 1.00 50.50 184 ILE A N 1
ATOM 1487 C CA . ILE A 1 184 ? 2.960 20.877 11.537 1.00 50.50 184 ILE A CA 1
ATOM 1488 C C . ILE A 1 184 ? 4.488 21.000 11.504 1.00 50.50 184 ILE A C 1
ATOM 1490 O O . ILE A 1 184 ? 5.091 21.436 12.479 1.00 50.50 184 ILE A O 1
ATOM 1494 N N . VAL A 1 185 ? 5.095 20.709 10.351 1.00 49.59 185 VAL A N 1
ATOM 1495 C CA . VAL A 1 185 ? 6.535 20.887 10.121 1.00 49.59 185 VAL A CA 1
ATOM 1496 C C . VAL A 1 185 ? 6.940 22.365 10.253 1.00 49.59 185 VAL A C 1
ATOM 1498 O O . VAL A 1 185 ? 7.894 22.667 10.964 1.00 49.59 185 VAL A O 1
ATOM 1501 N N . ASP A 1 186 ? 6.164 23.294 9.679 1.00 46.97 186 ASP A N 1
ATOM 1502 C CA . ASP A 1 186 ? 6.398 24.744 9.805 1.00 46.97 186 ASP A CA 1
ATOM 1503 C C . ASP A 1 186 ? 6.237 25.281 11.244 1.00 46.97 186 ASP A C 1
ATOM 1505 O O . ASP A 1 186 ? 6.801 26.326 11.586 1.00 46.97 186 ASP A O 1
ATOM 1509 N N . MET A 1 187 ? 5.436 24.621 12.090 1.00 50.72 187 MET A N 1
ATOM 1510 C CA . MET A 1 187 ? 5.256 25.010 13.495 1.00 50.72 187 MET A CA 1
ATOM 1511 C C . MET A 1 187 ? 6.444 24.584 14.365 1.00 50.72 187 MET A C 1
ATOM 1513 O O . MET A 1 187 ? 6.855 25.362 15.227 1.00 50.72 187 MET A O 1
ATOM 1517 N N . ASP A 1 188 ? 7.030 23.412 14.110 1.00 45.47 188 ASP A N 1
ATOM 1518 C CA . ASP A 1 188 ? 8.205 22.926 14.844 1.00 45.47 188 ASP A CA 1
ATOM 1519 C C . ASP A 1 188 ? 9.502 23.639 14.409 1.00 45.47 188 ASP A C 1
ATOM 1521 O O . ASP A 1 188 ? 10.336 23.957 15.260 1.00 45.47 188 ASP A O 1
ATOM 1525 N N . GLU A 1 189 ? 9.661 23.996 13.125 1.00 45.16 189 GLU A N 1
ATOM 1526 C CA . GLU A 1 189 ? 10.826 24.778 12.661 1.00 45.16 189 GLU A CA 1
ATOM 1527 C C . GLU A 1 189 ? 10.861 26.198 13.247 1.00 45.16 189 GLU A C 1
ATOM 1529 O O . GLU A 1 189 ? 11.934 26.723 13.548 1.00 45.16 189 GLU A O 1
ATOM 1534 N N . LYS A 1 190 ? 9.697 26.818 13.476 1.00 45.94 190 LYS A N 1
ATOM 1535 C CA . LYS A 1 190 ? 9.609 28.142 14.116 1.00 45.94 190 LYS A CA 1
ATOM 1536 C C . LYS A 1 190 ? 9.777 28.096 15.634 1.00 45.94 190 LYS A C 1
ATOM 1538 O O . LYS A 1 190 ? 10.153 29.105 16.220 1.00 45.94 190 LYS A O 1
ATOM 1543 N N . ALA A 1 191 ? 9.522 26.953 16.271 1.00 49.06 191 ALA A N 1
ATOM 1544 C CA . ALA A 1 191 ? 9.703 26.777 17.711 1.00 49.06 191 ALA A CA 1
ATOM 1545 C C . ALA A 1 191 ? 11.168 26.502 18.110 1.00 49.06 191 ALA A C 1
ATOM 1547 O O . ALA A 1 191 ? 11.530 26.703 19.267 1.00 49.06 191 ALA A O 1
ATOM 1548 N N . GLY A 1 192 ? 12.017 26.075 17.168 1.00 42.75 192 GLY A N 1
ATOM 1549 C CA . GLY A 1 192 ? 13.449 25.828 17.383 1.00 42.75 192 GLY A CA 1
ATOM 1550 C C . GLY A 1 192 ? 14.378 27.014 17.086 1.00 42.75 192 GLY A C 1
ATOM 1551 O O . GLY A 1 192 ? 15.591 26.821 17.050 1.00 42.75 192 GLY A O 1
ATOM 1552 N N . GLY A 1 193 ? 13.831 28.207 16.823 1.00 39.38 193 GLY A N 1
ATOM 1553 C CA . GLY A 1 193 ? 14.578 29.367 16.316 1.00 39.38 193 GLY A CA 1
ATOM 1554 C C . GLY A 1 193 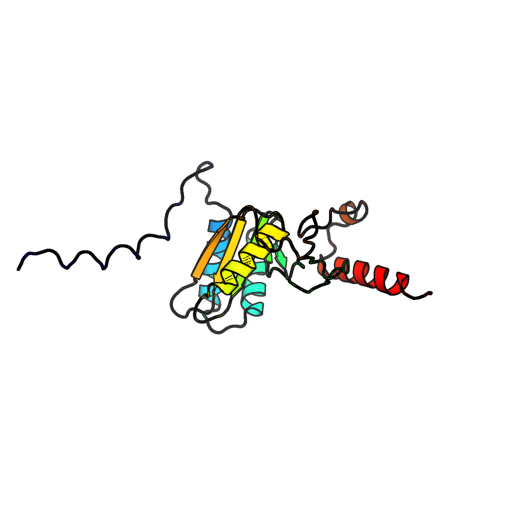? 15.113 30.364 17.350 1.00 39.38 193 GLY A C 1
ATOM 1555 O O . GLY A 1 193 ? 15.908 31.212 16.966 1.00 39.38 193 GLY A O 1
ATOM 1556 N N . ASP A 1 194 ? 14.734 30.260 18.626 1.00 43.94 194 ASP A N 1
ATOM 1557 C CA . ASP A 1 194 ? 15.206 31.163 19.687 1.00 43.94 194 ASP A CA 1
ATOM 1558 C C . ASP A 1 194 ? 15.756 30.352 20.875 1.00 43.94 194 ASP A C 1
ATOM 1560 O O . ASP A 1 194 ? 15.038 30.053 21.834 1.00 43.94 194 ASP A O 1
ATOM 1564 N N . ALA A 1 195 ? 17.036 29.979 20.804 1.00 38.88 195 ALA A N 1
ATOM 1565 C CA . ALA A 1 195 ? 17.848 29.544 21.944 1.00 38.88 195 ALA A CA 1
ATOM 1566 C C . ALA A 1 195 ? 19.324 29.900 21.723 1.00 38.88 195 ALA A C 1
ATOM 1568 O O . ALA A 1 195 ? 19.841 29.616 20.617 1.00 38.88 195 ALA A O 1
#